Protein AF-A0A0P9F112-F1 (afdb_monomer_lite)

Sequence (199 aa):
MATHAQPLPLARPLWQRLAPALAVLGLLRLAGLAGQLLPLFSSQFPEQWNLGLRAPIDAFQSWVISNRATHPLFLYFFTPLSATIDFGMRFAEDMLLGAPWVAVVAGFGLLGWLLSGPRLALGCMAALMLMGMFGLWEKSMQTLALMAFSVLCALLIGIPLGIVAARSDRFDRALRPILDAMQTMPAFVYLIPVPLFFG

Structure (mmCIF, N/CA/C/O backbone):
data_AF-A0A0P9F112-F1
#
_entry.id   AF-A0A0P9F112-F1
#
loop_
_atom_site.group_PDB
_atom_site.id
_atom_site.type_symbol
_atom_site.label_atom_id
_atom_site.label_alt_id
_atom_site.label_comp_id
_atom_site.label_asym_id
_atom_site.label_entity_id
_atom_site.label_seq_id
_atom_site.pdbx_PDB_ins_code
_atom_site.Cartn_x
_atom_site.Cartn_y
_atom_site.Cartn_z
_atom_site.occupancy
_atom_site.B_iso_or_equiv
_atom_site.auth_seq_id
_atom_site.auth_comp_id
_atom_site.auth_asym_id
_atom_site.auth_atom_id
_atom_site.pdbx_PDB_model_num
ATOM 1 N N . MET A 1 1 ? 41.664 5.081 50.181 1.00 49.28 1 MET A N 1
ATOM 2 C CA . MET A 1 1 ? 40.706 5.154 49.056 1.00 49.28 1 MET A CA 1
ATOM 3 C C . MET A 1 1 ? 40.807 6.544 48.444 1.00 49.28 1 MET A C 1
ATOM 5 O O . MET A 1 1 ? 40.198 7.463 48.966 1.00 49.28 1 MET A O 1
ATOM 9 N N . ALA A 1 2 ? 41.654 6.725 47.428 1.00 48.97 2 ALA A N 1
ATOM 10 C CA . ALA A 1 2 ? 41.810 8.008 46.742 1.00 48.97 2 ALA A CA 1
ATOM 11 C C . ALA A 1 2 ? 41.007 7.970 45.436 1.00 48.97 2 ALA A C 1
ATOM 13 O O . ALA A 1 2 ? 41.254 7.134 44.569 1.00 48.97 2 ALA A O 1
ATOM 14 N N . THR A 1 3 ? 40.010 8.841 45.335 1.00 61.19 3 THR A N 1
ATOM 15 C CA . THR A 1 3 ? 39.195 9.073 44.145 1.00 61.19 3 THR A CA 1
ATOM 16 C C . THR A 1 3 ? 40.029 9.812 43.098 1.00 61.19 3 THR A C 1
ATOM 18 O O . THR A 1 3 ? 40.299 11.004 43.219 1.00 61.19 3 THR A O 1
ATOM 21 N N . HIS A 1 4 ? 40.459 9.100 42.055 1.00 59.75 4 HIS A N 1
ATOM 22 C CA . HIS A 1 4 ? 41.086 9.714 40.886 1.00 59.75 4 HIS A CA 1
ATOM 23 C C . HIS A 1 4 ? 40.040 10.516 40.099 1.00 59.75 4 HIS A C 1
ATOM 25 O O . HIS A 1 4 ? 39.221 9.949 39.378 1.00 59.75 4 HIS A O 1
ATOM 31 N N . ALA A 1 5 ? 40.070 11.842 40.229 1.00 65.12 5 ALA A N 1
ATOM 32 C CA . ALA A 1 5 ? 39.360 12.744 39.332 1.00 65.12 5 ALA A CA 1
ATOM 33 C C . ALA A 1 5 ? 40.058 12.734 37.960 1.00 65.12 5 ALA A C 1
ATOM 35 O O . ALA A 1 5 ? 41.212 13.149 37.841 1.00 65.12 5 ALA A O 1
ATOM 36 N N . GLN A 1 6 ? 39.380 12.227 36.926 1.00 69.56 6 GLN A N 1
ATOM 37 C CA . GLN A 1 6 ? 39.861 12.329 35.547 1.00 69.56 6 GLN A CA 1
ATOM 38 C C . GLN A 1 6 ? 39.808 13.796 35.081 1.00 69.56 6 GLN A C 1
ATOM 40 O O . GLN A 1 6 ? 38.777 14.448 35.269 1.00 69.56 6 GLN A O 1
ATOM 45 N N . PRO A 1 7 ? 40.878 14.336 34.469 1.00 62.44 7 PRO A N 1
ATOM 46 C CA . PRO A 1 7 ? 40.863 15.697 33.947 1.00 62.44 7 PRO A CA 1
ATOM 47 C C . PRO A 1 7 ? 39.908 15.804 32.748 1.00 62.44 7 PRO A C 1
ATOM 49 O O . PRO A 1 7 ? 39.898 14.943 31.867 1.00 62.44 7 PRO A O 1
ATOM 52 N N . LEU A 1 8 ? 39.108 16.875 32.715 1.00 67.00 8 LEU A N 1
ATOM 53 C CA . LEU A 1 8 ? 38.186 17.176 31.616 1.00 67.00 8 LEU A CA 1
ATOM 54 C C . LEU A 1 8 ? 38.953 17.275 30.281 1.00 67.00 8 LEU A C 1
ATOM 56 O O . LEU A 1 8 ? 40.001 17.925 30.233 1.00 67.00 8 LEU A O 1
ATOM 60 N N . PRO A 1 9 ? 38.453 16.668 29.187 1.00 66.50 9 PRO A N 1
ATOM 61 C CA . PRO A 1 9 ? 39.147 16.674 27.906 1.00 66.50 9 PRO A CA 1
ATOM 62 C C . PRO A 1 9 ? 39.288 18.108 27.383 1.00 66.50 9 PRO A C 1
ATOM 64 O O . PRO A 1 9 ? 38.298 18.805 27.156 1.00 66.50 9 PRO A O 1
ATOM 67 N N . LEU A 1 10 ? 40.535 18.539 27.177 1.00 69.12 10 LEU A N 1
ATOM 68 C CA . LEU A 1 10 ? 40.866 19.832 26.582 1.00 69.12 10 LEU A CA 1
ATOM 69 C C . LEU A 1 10 ? 40.166 19.957 25.220 1.00 69.12 10 LEU A C 1
ATOM 71 O O . LEU A 1 10 ? 40.345 19.121 24.329 1.00 69.12 10 LEU A O 1
ATOM 75 N N . ALA A 1 11 ? 39.340 20.993 25.061 1.00 69.38 11 ALA A N 1
ATOM 76 C CA . ALA A 1 11 ? 38.606 21.234 23.828 1.00 69.38 11 ALA A CA 1
ATOM 77 C C . ALA A 1 11 ? 39.595 21.397 22.663 1.00 69.38 11 ALA A C 1
ATOM 79 O O . ALA A 1 11 ? 40.391 22.333 22.643 1.00 69.38 11 ALA A O 1
ATOM 80 N N . ARG A 1 12 ? 39.544 20.478 21.684 1.00 73.56 12 ARG A N 1
ATOM 81 C CA . ARG A 1 12 ? 40.418 20.534 20.500 1.00 73.56 12 ARG A CA 1
ATOM 82 C C . ARG A 1 12 ? 40.333 21.917 19.840 1.00 73.56 12 ARG A C 1
ATOM 84 O O . ARG A 1 12 ? 39.204 22.382 19.627 1.00 73.56 12 ARG A O 1
ATOM 91 N N . PRO A 1 13 ? 41.474 22.544 19.498 1.00 77.56 13 PRO A N 1
ATOM 92 C CA . PRO A 1 13 ? 41.507 23.889 18.941 1.00 77.56 13 PRO A CA 1
ATOM 93 C C . PRO A 1 13 ? 40.730 23.958 17.619 1.00 77.56 13 PRO A C 1
ATOM 95 O O . PRO A 1 13 ? 40.712 23.004 16.841 1.00 77.56 13 PRO A O 1
ATOM 98 N N . LEU A 1 14 ? 40.076 25.097 17.368 1.00 70.81 14 LEU A N 1
ATOM 99 C CA . LEU A 1 14 ? 39.159 25.320 16.238 1.00 70.81 14 LEU A CA 1
ATOM 100 C C . LEU A 1 14 ? 39.743 24.913 14.874 1.00 70.81 14 LEU A C 1
ATOM 102 O O . LEU A 1 14 ? 39.035 24.334 14.056 1.00 70.81 14 LEU A O 1
ATOM 106 N N . TRP A 1 15 ? 41.041 25.122 14.644 1.00 69.44 15 TRP A N 1
ATOM 107 C CA . TRP A 1 15 ? 41.696 24.741 13.390 1.00 69.44 15 TRP A CA 1
ATOM 108 C C . TRP A 1 15 ? 41.768 23.221 13.177 1.00 69.44 15 TRP A C 1
ATOM 110 O O . TRP A 1 15 ? 41.652 22.783 12.042 1.00 69.44 15 TRP A O 1
ATOM 120 N N . GLN A 1 16 ? 41.851 22.395 14.229 1.00 75.44 16 GLN A N 1
ATOM 121 C CA . GLN A 1 16 ? 41.772 20.927 14.103 1.00 75.44 16 GLN A CA 1
ATOM 122 C C . GLN A 1 16 ?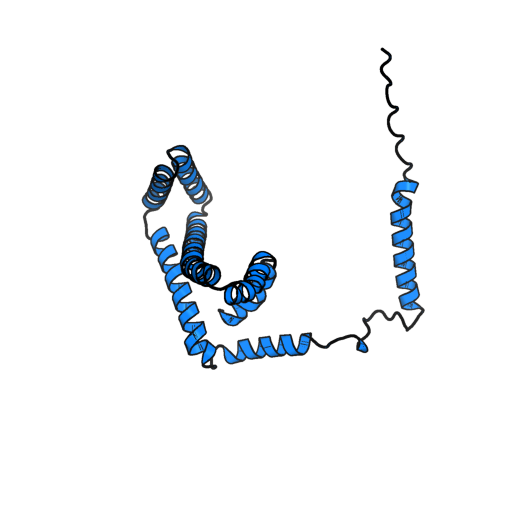 40.353 20.447 13.780 1.00 75.44 16 GLN A C 1
ATOM 124 O O . GLN A 1 16 ? 40.173 19.364 13.230 1.00 75.44 16 GLN A O 1
ATOM 129 N N . ARG A 1 17 ? 39.339 21.256 14.110 1.00 73.44 17 ARG A N 1
ATOM 130 C CA . ARG A 1 17 ? 37.941 20.995 13.745 1.00 73.44 17 ARG A CA 1
ATOM 131 C C . ARG A 1 17 ? 37.653 21.412 12.300 1.00 73.44 17 ARG A C 1
ATOM 133 O O . ARG A 1 17 ? 36.882 20.744 11.623 1.00 73.44 17 ARG A O 1
ATOM 140 N N . LEU A 1 18 ? 38.289 22.486 11.828 1.00 78.25 18 LEU A N 1
ATOM 141 C CA . LEU A 1 18 ? 38.090 23.039 10.483 1.00 78.25 18 LEU A CA 1
ATOM 142 C C . LEU A 1 18 ? 39.054 22.467 9.429 1.00 78.25 18 LEU A C 1
ATOM 144 O O . LEU A 1 18 ? 38.730 22.494 8.246 1.00 78.25 18 LEU A O 1
ATOM 148 N N . ALA A 1 19 ? 40.194 21.901 9.831 1.00 82.06 19 ALA A N 1
ATOM 149 C CA . ALA A 1 19 ? 41.187 21.292 8.943 1.00 82.06 19 ALA A CA 1
ATOM 150 C C . ALA A 1 19 ? 40.613 20.256 7.955 1.00 82.06 19 ALA A C 1
ATOM 152 O O . ALA A 1 19 ? 40.901 20.388 6.766 1.00 82.06 19 ALA A O 1
ATOM 153 N N . PRO A 1 20 ? 39.785 19.268 8.361 1.00 83.19 20 PRO A N 1
ATOM 154 C CA . PRO A 1 20 ? 39.218 18.321 7.401 1.00 83.19 20 PRO A CA 1
ATOM 155 C C . PRO A 1 20 ? 38.243 18.999 6.430 1.00 83.19 20 PRO A C 1
ATOM 157 O O . PRO A 1 20 ? 38.258 18.691 5.244 1.00 83.19 20 PRO A O 1
ATOM 160 N N . ALA A 1 21 ? 37.447 19.968 6.894 1.00 84.12 21 ALA A N 1
ATOM 161 C CA . ALA A 1 21 ? 36.528 20.712 6.033 1.00 84.12 21 ALA A CA 1
ATOM 162 C C . ALA A 1 21 ? 37.284 21.556 4.992 1.00 84.12 21 ALA A C 1
ATOM 164 O O . ALA A 1 21 ? 36.932 21.548 3.816 1.00 84.12 21 ALA A O 1
ATOM 165 N N . LEU A 1 22 ? 38.364 22.229 5.398 1.00 85.94 22 LEU A N 1
ATOM 166 C CA . LEU A 1 22 ? 39.223 23.005 4.501 1.00 85.94 22 LEU A CA 1
ATOM 167 C C . LEU A 1 22 ? 39.992 22.111 3.520 1.00 85.94 22 LEU A C 1
ATOM 169 O O . LEU A 1 22 ? 40.121 22.472 2.353 1.00 85.94 22 LEU A O 1
ATOM 173 N N . ALA A 1 23 ? 40.444 20.932 3.955 1.00 87.12 23 ALA A N 1
ATOM 174 C CA . ALA A 1 23 ? 41.078 19.949 3.081 1.00 87.12 23 ALA A CA 1
ATOM 175 C C . ALA A 1 23 ? 40.102 19.420 2.019 1.00 87.12 23 ALA A C 1
ATOM 177 O O . ALA A 1 23 ? 40.455 19.363 0.844 1.00 87.12 23 ALA A O 1
ATOM 178 N N . VAL A 1 24 ? 38.861 19.103 2.406 1.00 86.75 24 VAL A N 1
ATOM 179 C CA . VAL A 1 24 ? 37.803 18.672 1.477 1.00 86.75 24 VAL A CA 1
ATOM 180 C C . VAL A 1 24 ? 37.445 19.789 0.497 1.00 86.75 24 VAL A C 1
ATOM 182 O O . VAL A 1 24 ? 37.377 19.544 -0.703 1.00 86.75 24 VAL A O 1
ATOM 185 N N . LEU A 1 25 ? 37.277 21.028 0.967 1.00 87.38 25 LEU A N 1
ATOM 186 C CA . LEU A 1 25 ? 36.996 22.177 0.099 1.00 87.38 25 LEU A CA 1
ATOM 187 C C . LEU A 1 25 ? 38.148 22.462 -0.873 1.00 87.38 25 LEU A C 1
ATOM 189 O O . LEU A 1 25 ? 37.899 22.757 -2.042 1.00 87.38 25 LEU A O 1
ATOM 193 N N . GLY A 1 26 ? 39.396 22.336 -0.415 1.00 87.56 26 GLY A N 1
ATOM 194 C CA . GLY A 1 26 ? 40.587 22.442 -1.255 1.00 87.56 26 GLY A CA 1
ATOM 195 C C . GLY A 1 26 ? 40.638 21.353 -2.327 1.00 87.56 26 GLY A C 1
ATOM 196 O O . GLY A 1 26 ? 40.864 21.659 -3.494 1.00 87.56 26 GLY A O 1
ATOM 197 N N . LEU A 1 27 ? 40.341 20.102 -1.960 1.00 86.81 27 LEU A N 1
ATOM 198 C CA . LEU A 1 27 ? 40.250 18.966 -2.883 1.00 86.81 27 LEU A CA 1
ATOM 199 C C . LEU A 1 27 ? 39.140 19.142 -3.923 1.00 86.81 27 LEU A C 1
ATOM 201 O O . LEU A 1 27 ? 39.384 18.936 -5.106 1.00 86.81 27 LEU A O 1
ATOM 205 N N . LEU A 1 28 ? 37.944 19.573 -3.512 1.00 83.25 28 LEU A N 1
ATOM 206 C CA . LEU A 1 28 ? 36.827 19.844 -4.424 1.00 83.25 28 LEU A CA 1
ATOM 207 C C . LEU A 1 28 ? 37.152 20.990 -5.391 1.00 83.25 28 LEU A C 1
ATOM 209 O O . LEU A 1 28 ? 36.821 20.918 -6.574 1.00 83.25 28 LEU A O 1
ATOM 213 N N . ARG A 1 29 ? 37.836 22.036 -4.911 1.00 83.44 29 ARG A N 1
ATOM 214 C CA . ARG A 1 29 ? 38.302 23.148 -5.750 1.00 83.44 29 ARG A CA 1
ATOM 215 C C . ARG A 1 29 ? 39.385 22.713 -6.731 1.00 83.44 29 ARG A C 1
ATOM 217 O O . ARG A 1 29 ? 39.307 23.100 -7.892 1.00 83.44 29 ARG A O 1
ATOM 224 N N . LEU A 1 30 ? 40.342 21.895 -6.295 1.00 83.06 30 LEU A N 1
ATOM 225 C CA . LEU A 1 30 ? 41.368 21.316 -7.163 1.00 83.06 30 LEU A CA 1
ATOM 226 C C . LEU A 1 30 ? 40.763 20.375 -8.209 1.00 83.06 30 LEU A C 1
ATOM 228 O O . LEU A 1 30 ? 41.144 20.463 -9.369 1.00 83.06 30 LEU A O 1
ATOM 232 N N . ALA A 1 31 ? 39.786 19.541 -7.841 1.00 80.50 31 ALA A N 1
ATOM 233 C CA . ALA A 1 31 ? 39.068 18.675 -8.776 1.00 80.50 31 ALA A CA 1
ATOM 234 C C . ALA A 1 31 ? 38.275 19.487 -9.816 1.00 80.50 31 ALA A C 1
ATOM 236 O O . ALA A 1 31 ? 38.315 19.174 -11.002 1.00 80.50 31 ALA A O 1
ATOM 237 N N . GLY A 1 32 ? 37.618 20.575 -9.397 1.00 79.00 32 GLY A N 1
ATOM 238 C CA . GLY A 1 32 ? 36.933 21.494 -10.310 1.00 79.00 32 GLY A CA 1
ATOM 239 C C . GLY A 1 32 ? 37.883 22.237 -11.258 1.00 79.00 32 GLY A C 1
ATOM 240 O O . GLY A 1 32 ? 37.582 22.365 -12.441 1.00 79.00 32 GLY A O 1
ATOM 241 N N . LEU A 1 33 ? 39.045 22.688 -10.767 1.00 79.62 33 LEU A N 1
ATOM 242 C CA . LEU A 1 33 ? 40.099 23.318 -11.580 1.00 79.62 33 LEU A CA 1
ATOM 243 C C . LEU A 1 33 ? 40.744 22.327 -12.555 1.00 79.62 33 LEU A C 1
ATOM 245 O O . LEU A 1 33 ? 40.950 22.659 -13.719 1.00 79.62 33 LEU A O 1
ATOM 249 N N . ALA A 1 34 ? 41.007 21.097 -12.110 1.00 76.19 34 ALA A N 1
ATOM 250 C CA . ALA A 1 34 ? 41.460 20.013 -12.975 1.00 76.19 34 ALA A CA 1
ATOM 251 C C . ALA A 1 34 ? 40.425 19.713 -14.071 1.00 76.19 34 ALA A C 1
ATOM 253 O O . ALA A 1 34 ? 40.811 19.531 -15.221 1.00 76.19 34 ALA A O 1
ATOM 254 N N . GLY A 1 35 ? 39.129 19.781 -13.746 1.00 73.62 35 GLY A N 1
ATOM 255 C CA . GLY A 1 35 ? 38.025 19.693 -14.706 1.00 73.62 35 GLY A CA 1
ATOM 256 C C . GLY A 1 35 ? 38.006 20.774 -15.786 1.00 73.62 35 GLY A C 1
ATOM 257 O O . GLY A 1 35 ? 37.543 20.541 -16.898 1.00 73.62 35 GLY A O 1
ATOM 258 N N . GLN A 1 36 ? 38.542 21.959 -15.487 1.00 73.00 36 GLN A N 1
ATOM 259 C CA . GLN A 1 36 ? 38.632 23.065 -16.445 1.00 73.00 36 GLN A CA 1
ATOM 260 C C . GLN A 1 36 ? 39.908 23.015 -17.298 1.00 73.00 36 GLN A C 1
ATOM 262 O O . GLN A 1 36 ? 39.902 23.508 -18.423 1.00 73.00 36 GLN A O 1
ATOM 267 N N . LEU A 1 37 ? 40.999 22.446 -16.770 1.00 71.88 37 LEU A N 1
ATOM 268 C CA . LEU A 1 37 ? 42.323 22.453 -17.406 1.00 71.88 37 LEU A CA 1
ATOM 269 C C . LEU A 1 37 ? 42.640 21.173 -18.190 1.00 71.88 37 LEU A C 1
ATOM 271 O O . LEU A 1 37 ? 43.417 21.215 -19.142 1.00 71.88 37 LEU A O 1
ATOM 275 N N . LEU A 1 38 ? 42.063 20.036 -17.799 1.00 72.50 38 LEU A N 1
ATOM 276 C CA . LEU A 1 38 ? 42.284 18.747 -18.444 1.00 72.50 38 LEU A CA 1
ATOM 277 C C . LEU A 1 38 ? 41.016 18.339 -19.212 1.00 72.50 38 LEU A C 1
ATOM 279 O O . LEU A 1 38 ? 40.001 18.052 -18.579 1.00 72.50 38 LEU A O 1
ATOM 283 N N . PRO A 1 39 ? 41.058 18.222 -20.554 1.00 67.00 39 PRO A N 1
ATOM 284 C CA . PRO A 1 39 ? 39.889 17.839 -21.355 1.00 67.00 39 PRO A CA 1
ATOM 285 C C . PRO A 1 39 ? 39.360 16.425 -21.051 1.00 67.00 39 PRO A C 1
ATOM 287 O O . PRO A 1 39 ? 38.228 16.111 -21.400 1.00 67.00 39 PRO A O 1
ATOM 290 N N . LEU A 1 40 ? 40.146 15.589 -20.356 1.00 64.94 40 LEU A N 1
ATOM 291 C CA . LEU A 1 40 ? 39.719 14.294 -19.805 1.00 64.94 40 LEU A CA 1
ATOM 292 C C . LEU A 1 40 ? 38.709 14.421 -18.649 1.00 64.94 40 LEU A C 1
ATOM 294 O O . LEU A 1 40 ? 38.010 13.458 -18.349 1.00 64.94 40 LEU A O 1
ATOM 298 N N . PHE A 1 41 ? 38.628 15.586 -18.004 1.00 64.06 41 PHE A N 1
ATOM 299 C CA . PHE A 1 41 ? 37.712 15.884 -16.902 1.00 64.06 41 PHE A CA 1
ATOM 300 C C . PHE A 1 41 ? 36.655 16.918 -17.323 1.00 64.06 41 PHE A C 1
ATOM 302 O O . PHE A 1 41 ? 36.286 17.796 -16.543 1.00 64.06 41 PHE A O 1
ATOM 309 N N . SER A 1 42 ? 36.168 16.824 -18.567 1.00 62.97 42 SER A N 1
ATOM 310 C CA . SER A 1 42 ? 35.059 17.644 -19.061 1.00 62.97 42 SER A CA 1
ATOM 311 C C . SER A 1 42 ? 33.880 17.653 -18.082 1.00 62.97 42 SER A C 1
ATOM 313 O O . SER A 1 42 ? 33.594 16.654 -17.427 1.00 62.97 42 SER A O 1
ATOM 315 N N . SER A 1 43 ? 33.142 18.764 -18.021 1.00 66.94 43 SER A N 1
ATOM 316 C CA . SER A 1 43 ? 31.988 18.934 -17.120 1.00 66.94 43 SER A CA 1
ATOM 317 C C . SER A 1 43 ? 30.828 17.962 -17.371 1.00 66.94 43 SER A C 1
ATOM 319 O O . SER A 1 43 ? 29.906 17.889 -16.559 1.00 66.94 43 SER A O 1
ATOM 321 N N . GLN A 1 44 ? 30.856 17.232 -18.485 1.00 74.00 44 GLN A N 1
ATOM 322 C CA . GLN A 1 44 ? 29.854 16.244 -18.854 1.00 74.00 44 GLN A CA 1
ATOM 323 C C . GLN A 1 44 ? 30.377 14.835 -18.587 1.00 74.00 44 GLN A C 1
ATOM 325 O O . GLN A 1 44 ? 31.539 14.524 -18.853 1.00 74.00 44 GLN A O 1
ATOM 330 N N . PHE A 1 45 ? 29.496 13.987 -18.059 1.00 80.25 45 PHE A N 1
ATOM 331 C CA . PHE A 1 45 ? 29.789 12.573 -17.872 1.00 80.25 45 PHE A CA 1
ATOM 332 C C . PHE A 1 45 ? 30.081 11.921 -19.237 1.00 80.25 45 PHE A C 1
ATOM 334 O O . PHE A 1 45 ? 29.332 12.184 -20.181 1.00 80.25 45 PHE A O 1
ATOM 341 N N . PRO A 1 46 ? 31.125 11.080 -19.365 1.00 81.69 46 PRO A N 1
ATOM 342 C CA . PRO A 1 46 ? 31.491 10.479 -20.643 1.00 81.69 46 PRO A CA 1
ATOM 343 C C . PRO A 1 46 ? 30.327 9.708 -21.275 1.00 81.69 46 PRO A C 1
ATOM 345 O O . PRO A 1 46 ? 29.838 8.726 -20.713 1.00 81.69 46 PRO A O 1
ATOM 348 N N . GLU A 1 47 ? 29.905 10.115 -22.475 1.00 81.12 47 GLU A N 1
ATOM 349 C CA . GLU A 1 47 ? 28.793 9.462 -23.179 1.00 81.12 47 GLU A CA 1
ATOM 350 C C . GLU A 1 47 ? 29.081 7.990 -23.494 1.00 81.12 47 GLU A C 1
ATOM 352 O O . GLU A 1 47 ? 28.158 7.182 -23.509 1.00 81.12 47 GLU A O 1
ATOM 357 N N . GLN A 1 48 ? 30.352 7.603 -23.662 1.00 85.62 48 GLN A N 1
ATOM 358 C CA . GLN A 1 48 ? 30.716 6.205 -23.931 1.00 85.62 48 GLN A CA 1
ATOM 359 C C . GLN A 1 48 ? 30.368 5.261 -22.770 1.00 85.62 48 GLN A C 1
ATOM 361 O O . GLN A 1 48 ? 30.288 4.052 -22.965 1.00 85.62 48 GLN A O 1
ATOM 366 N N . TRP A 1 49 ? 30.194 5.795 -21.556 1.00 86.88 49 TRP A N 1
ATOM 367 C CA . TRP A 1 49 ? 29.805 5.024 -20.372 1.00 86.88 49 TRP A CA 1
ATOM 368 C C . TRP A 1 49 ? 28.293 5.044 -20.137 1.00 86.88 49 TRP A C 1
ATOM 370 O O . TRP A 1 49 ? 27.796 4.386 -19.222 1.00 86.88 49 TRP A O 1
ATOM 380 N N . ASN A 1 50 ? 27.542 5.790 -20.949 1.00 88.81 50 ASN A N 1
ATOM 381 C CA . ASN A 1 50 ? 26.095 5.788 -20.882 1.00 88.81 50 ASN A CA 1
ATOM 382 C C . ASN A 1 50 ? 25.559 4.471 -21.459 1.00 88.81 50 ASN A C 1
ATOM 384 O O . ASN A 1 50 ? 25.558 4.251 -22.666 1.00 88.81 50 ASN A O 1
ATOM 388 N N . LEU A 1 51 ? 25.057 3.607 -20.576 1.00 89.12 51 LEU A N 1
ATOM 389 C CA . LEU A 1 51 ? 24.456 2.320 -20.938 1.00 89.12 51 LEU A CA 1
ATOM 390 C C . LEU A 1 51 ? 23.125 2.456 -21.703 1.00 89.12 51 LEU A C 1
ATOM 392 O O . LEU A 1 51 ? 22.551 1.452 -22.114 1.00 89.12 51 LEU A O 1
ATOM 396 N N . GLY A 1 52 ? 22.586 3.671 -21.852 1.00 90.31 52 GLY A N 1
ATOM 397 C CA . GLY A 1 52 ? 21.387 3.930 -22.648 1.00 90.31 52 GLY A CA 1
ATOM 398 C C . GLY A 1 52 ? 20.087 3.397 -22.042 1.00 90.31 52 GLY A C 1
ATOM 399 O O . GLY A 1 52 ? 19.067 3.411 -22.722 1.00 90.31 52 GLY A O 1
ATOM 400 N N . LEU A 1 53 ? 20.084 2.977 -20.769 1.00 89.94 53 LEU A N 1
ATOM 401 C CA . LEU A 1 53 ? 18.935 2.356 -20.084 1.00 89.94 53 LEU A CA 1
ATOM 402 C C . LEU A 1 53 ? 17.677 3.231 -20.027 1.00 89.94 53 LEU A C 1
ATOM 404 O O . LEU A 1 53 ? 16.576 2.719 -19.857 1.00 89.94 53 LEU A O 1
ATOM 408 N N . ARG A 1 54 ? 17.820 4.543 -20.206 1.00 91.44 54 ARG A N 1
ATOM 409 C CA . ARG A 1 54 ? 16.684 5.461 -20.269 1.00 91.44 54 ARG A CA 1
ATOM 410 C C . ARG A 1 54 ? 15.770 5.174 -21.463 1.00 91.44 54 ARG A C 1
ATOM 412 O O . ARG A 1 54 ? 14.561 5.125 -21.290 1.00 91.44 54 ARG A O 1
ATOM 419 N N . ALA A 1 55 ? 16.334 4.952 -22.649 1.00 92.94 55 ALA A N 1
ATOM 420 C CA . ALA A 1 55 ? 15.552 4.734 -23.864 1.00 92.94 55 ALA A CA 1
ATOM 421 C C . ALA A 1 55 ? 14.589 3.529 -23.772 1.00 92.94 55 ALA A C 1
ATOM 423 O O . ALA A 1 55 ? 13.414 3.708 -24.092 1.00 92.94 55 ALA A O 1
ATOM 424 N N . PRO A 1 56 ? 15.002 2.328 -23.307 1.00 94.25 56 PRO A N 1
ATOM 425 C CA . PRO A 1 56 ? 14.074 1.213 -23.148 1.00 94.25 56 PRO A CA 1
ATOM 426 C C . PRO A 1 56 ? 13.036 1.451 -22.042 1.00 94.25 56 PRO A C 1
ATOM 428 O O . PRO A 1 56 ? 11.903 1.004 -22.194 1.00 94.25 56 PRO A O 1
ATOM 431 N N . ILE A 1 57 ? 13.376 2.173 -20.967 1.00 91.81 57 ILE A N 1
ATOM 432 C CA . ILE A 1 57 ? 12.415 2.524 -19.905 1.00 91.81 57 ILE A CA 1
ATOM 433 C C . ILE A 1 57 ? 11.350 3.487 -20.446 1.00 91.81 57 ILE A C 1
ATOM 435 O O . ILE A 1 57 ? 10.157 3.226 -20.294 1.00 91.81 57 ILE A O 1
ATOM 439 N N . ASP A 1 58 ? 11.769 4.553 -21.131 1.00 92.62 58 ASP A N 1
ATOM 440 C CA . ASP A 1 58 ? 10.873 5.556 -21.717 1.00 92.62 58 ASP A CA 1
ATOM 441 C C . ASP A 1 58 ? 9.992 4.928 -22.817 1.00 92.62 58 ASP A C 1
ATOM 443 O O . ASP A 1 58 ? 8.790 5.204 -22.902 1.00 92.62 58 ASP A O 1
ATOM 447 N N . ALA A 1 59 ? 10.558 4.028 -23.630 1.00 94.88 59 ALA A N 1
ATOM 448 C CA . ALA A 1 59 ? 9.819 3.273 -24.641 1.00 94.88 59 ALA A CA 1
ATOM 449 C C . ALA A 1 59 ? 8.781 2.335 -24.009 1.00 94.88 59 ALA A C 1
ATOM 451 O O . ALA A 1 59 ? 7.639 2.290 -24.466 1.00 94.88 59 ALA A O 1
ATOM 452 N N . PHE A 1 60 ? 9.145 1.627 -22.937 1.00 93.12 60 PHE A N 1
ATOM 453 C CA . PHE A 1 60 ? 8.217 0.777 -22.195 1.00 93.12 60 PHE A CA 1
ATOM 454 C C . PHE A 1 60 ? 7.081 1.590 -21.567 1.00 93.12 60 PHE A C 1
ATOM 456 O O . PHE A 1 60 ? 5.915 1.231 -21.717 1.00 93.12 60 PHE A O 1
ATOM 463 N N . GLN A 1 61 ? 7.395 2.717 -20.923 1.00 92.88 61 GLN A N 1
ATOM 464 C CA . GLN A 1 61 ? 6.388 3.616 -20.360 1.00 92.88 61 GLN A CA 1
ATOM 465 C C . GLN A 1 61 ? 5.418 4.111 -21.441 1.00 92.88 61 GLN A C 1
ATOM 467 O O . GLN A 1 61 ? 4.200 4.062 -21.258 1.00 92.88 61 GLN A O 1
ATOM 472 N N . SER A 1 62 ? 5.954 4.549 -22.580 1.00 93.81 62 SER A N 1
ATOM 473 C CA . SER A 1 62 ? 5.159 5.044 -23.708 1.00 93.81 62 SER A CA 1
ATOM 474 C C . SER A 1 62 ? 4.271 3.952 -24.301 1.00 93.81 62 SER A C 1
ATOM 476 O O . SER A 1 62 ? 3.113 4.216 -24.630 1.00 93.81 62 SER A O 1
ATOM 478 N N . TRP A 1 63 ? 4.782 2.721 -24.389 1.00 94.19 63 TRP A N 1
ATOM 479 C CA . TRP A 1 63 ? 4.008 1.555 -24.802 1.00 94.19 63 TRP A CA 1
ATOM 480 C C . TRP A 1 63 ? 2.840 1.308 -23.845 1.00 94.19 63 TRP A C 1
ATOM 482 O O . TRP A 1 63 ? 1.699 1.253 -24.291 1.00 94.19 63 TRP A O 1
ATOM 492 N N . VAL A 1 64 ? 3.081 1.267 -22.528 1.00 93.50 64 VAL A N 1
ATOM 493 C CA . VAL A 1 64 ? 2.013 1.048 -21.537 1.00 93.50 64 VAL A CA 1
ATOM 494 C C . VAL A 1 64 ? 0.903 2.097 -21.665 1.00 93.50 64 VAL A C 1
ATOM 496 O O . VAL A 1 64 ? -0.271 1.735 -21.724 1.00 93.50 64 VAL A O 1
ATOM 499 N N . ILE A 1 65 ? 1.255 3.383 -21.757 1.00 91.00 65 ILE A N 1
ATOM 500 C CA . ILE A 1 65 ? 0.271 4.472 -21.883 1.00 91.00 65 ILE A CA 1
ATOM 501 C C . ILE A 1 65 ? -0.531 4.330 -23.180 1.00 91.00 65 ILE A C 1
ATOM 503 O O . ILE A 1 65 ? -1.758 4.397 -23.156 1.00 91.00 65 ILE A O 1
ATOM 507 N N . SER A 1 66 ? 0.151 4.094 -24.303 1.00 93.38 66 SER A N 1
ATOM 508 C CA . SER A 1 66 ? -0.480 4.015 -25.628 1.00 93.38 66 SER A CA 1
ATOM 509 C C . SER A 1 66 ? -1.377 2.786 -25.781 1.00 93.38 66 SER A C 1
ATOM 511 O O . SER A 1 66 ? -2.337 2.797 -26.549 1.00 93.38 66 SER A O 1
ATOM 513 N N . ASN A 1 67 ? -1.076 1.716 -25.047 1.00 93.75 67 ASN A N 1
ATOM 514 C CA . ASN A 1 67 ? -1.777 0.446 -25.139 1.00 93.75 67 ASN A CA 1
ATOM 515 C C . ASN A 1 67 ? -2.850 0.254 -24.060 1.00 93.75 67 ASN A C 1
ATOM 517 O O . ASN A 1 67 ? -3.639 -0.683 -24.185 1.00 93.75 67 ASN A O 1
ATOM 521 N N . ARG A 1 68 ? -2.944 1.135 -23.054 1.00 89.50 68 ARG A N 1
ATOM 522 C CA . ARG A 1 68 ? -3.887 0.991 -21.931 1.00 89.50 68 ARG A CA 1
ATOM 523 C C . ARG A 1 68 ? -5.351 0.867 -22.374 1.00 89.50 68 ARG A C 1
ATOM 525 O O . ARG A 1 68 ? -6.095 0.081 -21.803 1.00 89.50 68 ARG A O 1
ATOM 532 N N . ALA A 1 69 ? -5.761 1.607 -23.403 1.00 88.06 69 ALA A N 1
ATOM 533 C CA . ALA A 1 69 ? -7.151 1.626 -23.871 1.00 88.06 69 ALA A CA 1
ATOM 534 C C . ALA A 1 69 ? -7.469 0.588 -24.964 1.00 88.06 69 ALA A C 1
ATOM 536 O O . ALA A 1 69 ? -8.633 0.387 -25.296 1.00 88.06 69 ALA A O 1
ATOM 537 N N . THR A 1 70 ? -6.456 -0.055 -25.546 1.00 92.62 70 THR A N 1
ATOM 538 C CA . THR A 1 70 ? -6.633 -0.839 -26.783 1.00 92.62 70 THR A CA 1
ATOM 539 C C . THR A 1 70 ? -6.135 -2.269 -26.644 1.00 92.62 70 THR A C 1
ATOM 541 O O . THR A 1 70 ? -6.632 -3.175 -27.307 1.00 92.62 70 THR A O 1
ATOM 544 N N . HIS A 1 71 ? -5.126 -2.499 -25.806 1.00 94.00 71 HIS A N 1
ATOM 545 C CA . HIS A 1 71 ? -4.494 -3.802 -25.707 1.00 94.00 71 HIS A CA 1
ATOM 546 C C . HIS A 1 71 ? -5.335 -4.757 -24.841 1.00 94.00 71 HIS A C 1
ATOM 548 O O . HIS A 1 71 ? -5.736 -4.381 -23.735 1.00 94.00 71 HIS A O 1
ATOM 554 N N . PRO A 1 72 ? -5.546 -6.018 -25.275 1.00 93.94 72 PRO A N 1
ATOM 555 C CA . PRO A 1 72 ? -6.396 -6.982 -24.572 1.00 93.94 72 PRO A CA 1
ATOM 556 C C . PRO A 1 72 ? -6.030 -7.193 -23.097 1.00 93.94 72 PRO A C 1
ATOM 558 O O . PRO A 1 72 ? -6.915 -7.308 -22.259 1.00 93.94 72 PRO A O 1
ATOM 561 N N . LEU A 1 73 ? -4.734 -7.194 -22.759 1.00 93.06 73 LEU A N 1
ATOM 562 C CA . LEU A 1 73 ? -4.272 -7.295 -21.366 1.00 93.06 73 LEU A CA 1
ATOM 563 C C . LEU A 1 73 ? -4.871 -6.199 -20.473 1.00 93.06 73 LEU A C 1
ATOM 565 O O . LEU A 1 73 ? -5.257 -6.470 -19.343 1.00 93.06 73 LEU A O 1
ATOM 569 N N . PHE A 1 74 ? -4.957 -4.962 -20.956 1.00 93.31 74 PHE A N 1
ATOM 570 C CA . PHE A 1 74 ? -5.521 -3.894 -20.142 1.00 93.31 74 PHE A CA 1
ATOM 571 C C . PHE A 1 74 ? -7.036 -4.019 -20.069 1.00 93.31 74 PHE A C 1
ATOM 573 O O . PHE A 1 74 ? -7.581 -4.070 -18.974 1.00 93.31 74 PHE A O 1
ATOM 580 N N . LEU A 1 75 ? -7.694 -4.203 -21.211 1.00 92.62 75 LEU A N 1
ATOM 581 C CA . LEU A 1 75 ? -9.153 -4.264 -21.282 1.00 92.62 75 LEU A CA 1
ATOM 582 C C . LEU A 1 75 ? -9.767 -5.449 -20.526 1.00 92.62 75 LEU A C 1
ATOM 584 O O . LEU A 1 75 ? -10.816 -5.294 -19.907 1.00 92.62 75 LEU A O 1
ATOM 588 N N . TYR A 1 76 ? -9.133 -6.622 -20.567 1.00 93.81 76 TYR A N 1
ATOM 589 C CA . TYR A 1 76 ? -9.692 -7.848 -19.988 1.00 93.81 76 TYR A CA 1
ATOM 590 C C . TYR A 1 76 ? -9.091 -8.237 -18.637 1.00 93.81 76 TYR A C 1
ATOM 592 O O . TYR A 1 76 ? -9.706 -9.025 -17.924 1.00 93.81 76 TYR A O 1
ATOM 600 N N . PHE A 1 77 ? -7.921 -7.709 -18.268 1.00 93.81 77 PHE A N 1
ATOM 601 C CA . PHE A 1 77 ? -7.295 -8.014 -16.979 1.00 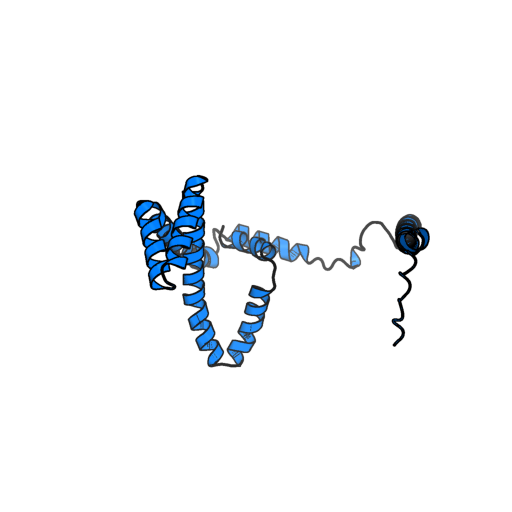93.81 77 PHE A CA 1
ATOM 602 C C . PHE A 1 77 ? -7.183 -6.781 -16.075 1.00 93.81 77 PHE A C 1
ATOM 604 O O . PHE A 1 77 ? -7.800 -6.773 -15.012 1.00 93.81 77 PHE A O 1
ATOM 611 N N . PHE A 1 78 ? -6.466 -5.724 -16.479 1.00 93.69 78 PHE A N 1
ATOM 612 C CA . PHE A 1 78 ? -6.256 -4.563 -15.596 1.00 93.69 78 PHE A CA 1
ATOM 613 C C . PHE A 1 78 ? -7.530 -3.753 -15.345 1.00 93.69 78 PHE A C 1
ATOM 615 O O . PHE A 1 78 ? -7.813 -3.436 -14.199 1.00 93.69 78 PHE A O 1
ATOM 622 N N . THR A 1 79 ? -8.327 -3.440 -16.367 1.00 92.88 79 THR A N 1
ATOM 623 C CA . THR A 1 79 ? -9.538 -2.622 -16.214 1.00 92.88 79 THR A CA 1
ATOM 624 C C . THR A 1 79 ? -10.577 -3.285 -15.302 1.00 92.88 79 THR A C 1
ATOM 626 O O . THR A 1 79 ? -11.033 -2.621 -14.369 1.00 92.88 79 THR A O 1
ATOM 629 N N . PRO A 1 80 ? -10.927 -4.579 -15.465 1.00 94.56 80 PRO A N 1
ATOM 630 C CA . PRO A 1 80 ? -11.836 -5.247 -14.536 1.00 94.56 80 PRO A CA 1
ATOM 631 C C . PRO A 1 80 ? -11.255 -5.363 -13.123 1.00 94.56 80 PRO A C 1
ATOM 633 O O . PRO A 1 80 ? -11.989 -5.219 -12.145 1.00 94.56 80 PRO A O 1
ATOM 636 N N . LEU A 1 81 ? -9.939 -5.580 -13.000 1.00 94.62 81 LEU A N 1
ATOM 637 C CA . LEU A 1 81 ? -9.256 -5.605 -11.707 1.00 94.62 81 LEU A CA 1
ATOM 638 C C . LEU A 1 81 ? -9.352 -4.243 -11.002 1.00 94.62 81 LEU A C 1
ATOM 640 O O . LEU A 1 81 ? -9.782 -4.195 -9.852 1.00 94.62 81 LEU A O 1
ATOM 644 N N . SER A 1 82 ? -9.028 -3.146 -11.692 1.00 94.06 82 SER A N 1
ATOM 645 C CA . SER A 1 82 ? -9.165 -1.777 -11.181 1.00 94.06 82 SER A CA 1
ATOM 646 C C . SER A 1 82 ? -10.598 -1.484 -10.755 1.00 94.06 82 SER A C 1
ATOM 648 O O . SER A 1 82 ? -10.812 -0.991 -9.653 1.00 94.06 82 SER A O 1
ATOM 650 N N . ALA A 1 83 ? -11.582 -1.838 -11.587 1.00 94.56 83 ALA A N 1
ATOM 651 C CA . ALA A 1 83 ? -12.994 -1.635 -11.276 1.00 94.56 83 ALA A CA 1
ATOM 652 C C . ALA A 1 83 ? -13.435 -2.430 -10.038 1.00 94.56 83 ALA A C 1
ATOM 654 O O . ALA A 1 83 ? -14.207 -1.931 -9.227 1.00 94.56 83 ALA A O 1
ATOM 655 N N . THR A 1 84 ? -12.917 -3.648 -9.858 1.00 94.62 84 THR A N 1
ATOM 656 C CA . THR A 1 84 ? -13.210 -4.475 -8.677 1.00 94.62 84 THR A CA 1
ATOM 657 C C . THR A 1 84 ? -12.610 -3.869 -7.406 1.00 94.62 84 THR A C 1
ATOM 659 O O . THR A 1 84 ? -13.270 -3.833 -6.367 1.00 94.62 84 THR A O 1
ATOM 662 N N . ILE A 1 85 ? -11.371 -3.375 -7.485 1.00 94.69 85 ILE A N 1
ATOM 663 C CA . ILE A 1 85 ? -10.685 -2.700 -6.375 1.00 94.69 85 ILE A CA 1
ATOM 664 C C . ILE A 1 85 ? -11.415 -1.400 -6.010 1.00 94.69 85 ILE A C 1
ATOM 666 O O . ILE A 1 85 ? -11.704 -1.183 -4.835 1.00 94.69 85 ILE A O 1
ATOM 670 N N . ASP A 1 86 ? -11.750 -0.568 -7.000 1.00 95.19 86 ASP A N 1
ATOM 671 C CA . ASP A 1 86 ? -12.476 0.694 -6.805 1.00 95.19 86 ASP A CA 1
ATOM 672 C C . ASP A 1 86 ? -13.871 0.445 -6.220 1.00 95.19 86 ASP A C 1
ATOM 674 O O . ASP A 1 86 ? -14.247 1.081 -5.241 1.00 95.19 86 ASP A O 1
ATOM 678 N N . PHE A 1 87 ? -14.600 -0.556 -6.723 1.00 95.62 87 PHE A N 1
ATOM 679 C CA . PHE A 1 87 ? -15.888 -0.958 -6.161 1.00 95.62 87 PHE A CA 1
ATOM 680 C C . PHE A 1 87 ? -15.778 -1.354 -4.683 1.00 95.62 87 PHE A C 1
ATOM 682 O O . PHE A 1 87 ? -16.556 -0.875 -3.861 1.00 95.62 87 PHE A O 1
ATOM 689 N N . GLY A 1 88 ? -14.814 -2.207 -4.326 1.00 95.75 88 GLY A N 1
ATOM 690 C CA . GLY A 1 88 ? -14.640 -2.658 -2.944 1.00 95.75 88 GLY A CA 1
ATOM 691 C C . GLY A 1 88 ? -14.223 -1.534 -1.991 1.00 95.75 88 GLY A C 1
ATOM 692 O O . GLY A 1 88 ? -14.726 -1.452 -0.869 1.00 95.75 88 GLY A O 1
ATOM 693 N N . MET A 1 89 ? -13.348 -0.639 -2.451 1.00 96.62 89 MET A N 1
ATOM 694 C CA . MET A 1 89 ? -12.913 0.532 -1.691 1.00 96.62 89 MET A CA 1
ATOM 695 C C . MET A 1 89 ? -14.059 1.531 -1.484 1.00 96.62 89 MET A C 1
ATOM 697 O O . MET A 1 89 ? -14.309 1.927 -0.345 1.00 96.62 89 MET A O 1
ATOM 701 N N . ARG A 1 90 ? -14.811 1.860 -2.543 1.00 96.62 90 ARG A N 1
ATOM 702 C CA . ARG A 1 90 ? -15.994 2.732 -2.463 1.00 96.62 90 ARG A CA 1
ATOM 703 C C . ARG A 1 90 ? -17.086 2.140 -1.597 1.00 96.62 90 ARG A C 1
ATOM 705 O O . ARG A 1 90 ? -17.663 2.851 -0.792 1.00 96.62 90 ARG A O 1
ATOM 712 N N . PHE A 1 91 ? -17.321 0.835 -1.691 1.00 96.94 91 PHE A N 1
ATOM 713 C CA . PHE A 1 91 ? -18.275 0.158 -0.822 1.00 96.94 91 PHE A CA 1
ATOM 714 C C . PHE A 1 91 ? -17.924 0.354 0.661 1.00 96.94 91 PHE A C 1
ATOM 716 O O . PHE A 1 91 ? -18.799 0.670 1.465 1.00 96.94 91 PHE A O 1
ATOM 723 N N . ALA A 1 92 ? -16.645 0.213 1.030 1.00 96.69 92 ALA A N 1
ATOM 724 C CA . ALA A 1 92 ? -16.195 0.457 2.399 1.00 96.69 92 ALA A CA 1
ATOM 725 C C . ALA A 1 92 ? -16.339 1.935 2.811 1.00 96.69 92 ALA A C 1
ATOM 727 O O . ALA A 1 92 ? -16.745 2.219 3.939 1.00 96.69 92 ALA A O 1
ATOM 728 N N . GLU A 1 93 ? -16.031 2.868 1.907 1.00 97.62 93 GLU A N 1
ATOM 729 C CA . GLU A 1 93 ? -16.192 4.310 2.128 1.00 97.62 93 GLU A CA 1
ATOM 730 C C . GLU A 1 93 ? -17.665 4.690 2.335 1.00 97.62 93 GLU A C 1
ATOM 732 O O . GLU A 1 93 ? -18.003 5.319 3.340 1.00 97.62 93 GLU A O 1
ATOM 737 N N . ASP A 1 94 ? -18.550 4.231 1.453 1.00 96.94 94 ASP A N 1
ATOM 738 C CA . ASP A 1 94 ? -19.989 4.485 1.496 1.00 96.94 94 ASP A CA 1
ATOM 739 C C . ASP A 1 94 ? -20.637 3.874 2.745 1.00 96.94 94 ASP A C 1
ATOM 741 O O . ASP A 1 94 ? -21.527 4.480 3.339 1.00 96.94 94 ASP A O 1
ATOM 745 N N . MET A 1 95 ? -20.173 2.706 3.207 1.00 96.25 95 MET A N 1
ATOM 746 C CA . MET A 1 95 ? -20.630 2.119 4.474 1.00 96.25 95 MET A CA 1
ATOM 747 C C . MET A 1 95 ? -20.308 3.019 5.677 1.00 96.25 95 MET A C 1
ATOM 749 O O . MET A 1 95 ? -21.123 3.143 6.592 1.00 96.25 95 MET A O 1
ATOM 753 N N . LEU A 1 96 ? -19.124 3.640 5.692 1.00 96.62 96 LEU A N 1
ATOM 754 C CA . LEU A 1 96 ? -18.673 4.510 6.782 1.00 96.62 96 LEU A CA 1
ATOM 755 C C . LEU A 1 96 ? -19.325 5.895 6.726 1.00 96.62 96 LEU A C 1
ATOM 757 O O . LEU A 1 96 ? -19.740 6.414 7.761 1.00 96.62 96 LEU A O 1
ATOM 761 N N . LEU A 1 97 ? -19.420 6.494 5.538 1.00 96.75 97 LEU A N 1
ATOM 762 C CA . LEU A 1 97 ? -19.983 7.833 5.342 1.00 96.75 97 LEU A CA 1
ATOM 763 C C . LEU A 1 97 ? -21.512 7.845 5.289 1.00 96.75 97 LEU A C 1
ATOM 765 O O . LEU A 1 97 ? -22.127 8.830 5.694 1.00 96.75 97 LEU A O 1
ATOM 769 N N . GLY A 1 98 ? -22.132 6.762 4.821 1.00 96.00 98 GLY A N 1
ATOM 770 C CA . GLY A 1 98 ? -23.585 6.610 4.788 1.00 96.00 98 GLY A CA 1
ATOM 771 C C . GLY A 1 98 ? -24.199 6.364 6.167 1.00 96.00 98 GLY A C 1
ATOM 772 O O . GLY A 1 98 ? -25.389 6.610 6.370 1.00 96.00 98 GLY A O 1
ATOM 773 N N . ALA A 1 99 ? -23.403 5.904 7.136 1.00 95.88 99 ALA A N 1
ATOM 774 C CA . ALA A 1 99 ? -23.843 5.733 8.513 1.00 95.88 99 ALA A CA 1
ATOM 775 C C . ALA A 1 99 ? -23.834 7.071 9.283 1.00 95.88 99 ALA A C 1
ATOM 777 O O . ALA A 1 99 ? -22.917 7.881 9.123 1.00 95.88 99 ALA A O 1
ATOM 778 N N . PRO A 1 100 ? -24.795 7.309 10.199 1.00 97.06 100 PRO A N 1
ATOM 779 C CA . PRO A 1 100 ? -24.724 8.448 11.109 1.00 97.06 100 PRO A CA 1
ATOM 780 C C . PRO A 1 100 ? -23.416 8.426 11.910 1.00 97.06 100 PRO A C 1
ATOM 782 O O . PRO A 1 100 ? -23.047 7.386 12.456 1.00 97.06 100 PRO A O 1
ATOM 785 N N . TRP A 1 101 ? -22.743 9.573 12.053 1.00 96.75 101 TRP A N 1
ATOM 786 C CA . TRP A 1 101 ? -21.427 9.649 12.710 1.00 96.75 101 TRP A CA 1
ATOM 787 C C . TRP A 1 101 ? -21.415 9.020 14.114 1.00 96.75 101 TRP A C 1
ATOM 789 O O . TRP A 1 101 ? -20.456 8.350 14.490 1.00 96.75 101 TRP A O 1
ATOM 799 N N . VAL A 1 102 ? -22.512 9.167 14.867 1.00 97.38 102 VAL A N 1
ATOM 800 C CA . VAL A 1 102 ? -22.674 8.577 16.206 1.00 97.38 102 VAL A CA 1
ATOM 801 C C . VAL A 1 102 ? -22.592 7.053 16.144 1.00 97.38 102 VAL A C 1
ATOM 803 O O . VAL A 1 102 ? -21.959 6.441 17.000 1.00 97.38 102 VAL A O 1
ATOM 806 N N . ALA A 1 103 ? -23.199 6.439 15.124 1.00 97.62 103 ALA A N 1
ATOM 807 C CA . ALA A 1 103 ? -23.172 4.996 14.925 1.00 97.62 103 ALA A CA 1
ATOM 808 C C . ALA A 1 103 ? -21.756 4.507 14.601 1.00 97.62 103 ALA A C 1
ATOM 810 O O . ALA A 1 103 ? -21.340 3.477 15.122 1.00 97.62 103 ALA A O 1
ATOM 811 N N . VAL A 1 104 ? -20.989 5.272 13.819 1.00 97.62 104 VAL A N 1
ATOM 812 C CA . VAL A 1 104 ? -19.583 4.960 13.525 1.00 97.62 104 VAL A CA 1
ATOM 813 C C . VAL A 1 104 ? -18.732 5.038 14.795 1.00 97.62 104 VAL A C 1
ATOM 815 O O . VAL A 1 104 ? -18.034 4.080 15.125 1.00 97.62 104 VAL A O 1
ATOM 818 N N . VAL A 1 105 ? -18.828 6.135 15.559 1.00 98.00 105 VAL A N 1
ATOM 819 C CA . VAL A 1 105 ? -18.090 6.300 16.827 1.00 98.00 105 VAL A CA 1
ATOM 820 C C . VAL A 1 105 ? -18.446 5.192 17.818 1.00 98.00 105 VAL A C 1
ATOM 822 O O . VAL A 1 105 ? -17.553 4.572 18.396 1.00 98.00 105 VAL A O 1
ATOM 825 N N . ALA A 1 106 ? -19.739 4.915 17.999 1.00 97.75 106 ALA A N 1
ATOM 826 C CA . ALA A 1 106 ? -20.208 3.856 18.883 1.00 97.75 106 ALA A CA 1
ATOM 827 C C . ALA A 1 106 ? -19.772 2.468 18.395 1.00 97.75 106 ALA A C 1
ATOM 829 O O . ALA A 1 106 ? -19.360 1.649 19.209 1.00 97.75 106 ALA A O 1
ATOM 830 N N . GLY A 1 107 ? -19.807 2.213 17.086 1.00 97.56 107 GLY A N 1
ATOM 831 C CA . GLY A 1 107 ? -19.386 0.951 16.481 1.00 97.56 107 GLY A CA 1
ATOM 832 C C . GLY A 1 107 ? -17.904 0.666 16.713 1.00 97.56 107 GLY A C 1
ATOM 833 O O . GLY A 1 107 ? -17.556 -0.394 17.229 1.00 97.56 107 GLY A O 1
ATOM 834 N N . PHE A 1 108 ? -17.024 1.628 16.426 1.00 96.94 108 PHE A N 1
ATOM 835 C CA . PHE A 1 108 ? -15.592 1.484 16.713 1.00 96.94 108 PHE A CA 1
ATOM 836 C C . PHE A 1 108 ? -15.291 1.448 18.214 1.00 96.94 108 PHE A C 1
ATOM 838 O O . PHE A 1 108 ? -14.412 0.700 18.638 1.00 96.94 108 PHE A O 1
ATOM 845 N N . GLY A 1 109 ? -16.031 2.202 19.032 1.00 97.94 109 GLY A N 1
ATOM 846 C CA . GLY A 1 109 ? -15.949 2.111 20.489 1.00 97.94 109 GLY A CA 1
ATOM 847 C C . GLY A 1 109 ? -16.306 0.714 21.000 1.00 97.94 109 GLY A C 1
ATOM 848 O O . GLY A 1 109 ? -15.564 0.137 21.792 1.00 97.94 109 GLY A O 1
ATOM 849 N N . LEU A 1 110 ? -17.396 0.134 20.491 1.00 98.12 110 LEU A N 1
ATOM 850 C CA . LEU A 1 110 ? -17.847 -1.216 20.818 1.00 98.12 110 LEU A CA 1
ATOM 851 C C . LEU A 1 110 ? -16.819 -2.263 20.375 1.00 98.12 110 LEU A C 1
ATOM 853 O O . LEU A 1 110 ? -16.436 -3.109 21.177 1.00 98.12 110 LEU A O 1
ATOM 857 N N . LEU A 1 111 ? -16.306 -2.174 19.145 1.00 97.12 111 LEU A N 1
ATOM 858 C CA . LEU A 1 111 ? -15.244 -3.062 18.662 1.00 97.12 111 LEU A CA 1
ATOM 859 C C . LEU A 1 111 ? -13.987 -2.969 19.534 1.00 97.12 111 LEU A C 1
ATOM 861 O O . LEU A 1 111 ? -13.443 -3.993 19.944 1.00 97.12 111 LEU A O 1
ATOM 865 N N . GLY A 1 112 ? -13.555 -1.754 19.881 1.00 97.25 112 GLY A N 1
ATOM 866 C CA . GLY A 1 112 ? -12.433 -1.541 20.793 1.00 97.25 112 GLY A CA 1
ATOM 867 C C . GLY A 1 112 ? -12.679 -2.159 22.172 1.00 97.25 112 GLY A C 1
ATOM 868 O O . GLY A 1 112 ? -11.781 -2.783 22.743 1.00 97.25 112 GLY A O 1
ATOM 869 N N . TRP A 1 113 ? -13.908 -2.049 22.683 1.00 98.06 113 TRP A N 1
ATOM 870 C CA . TRP A 1 113 ? -14.308 -2.663 23.946 1.00 98.06 113 TRP A CA 1
ATOM 871 C C . TRP A 1 113 ? -14.247 -4.192 23.894 1.00 98.06 113 TRP A C 1
ATOM 873 O O . TRP A 1 113 ? -13.671 -4.795 24.798 1.00 98.06 113 TRP A O 1
ATOM 883 N N . LEU A 1 114 ? -14.773 -4.812 22.831 1.00 98.06 114 LEU A N 1
ATOM 884 C CA . LEU A 1 114 ? -14.766 -6.269 22.661 1.00 98.06 114 LEU A CA 1
ATOM 885 C C . LEU A 1 114 ? -13.346 -6.831 22.510 1.00 98.06 114 LEU A C 1
ATOM 887 O O . LEU A 1 114 ? -13.071 -7.920 23.005 1.00 98.06 114 LEU A O 1
ATOM 891 N N . LEU A 1 115 ? -12.450 -6.108 21.834 1.00 97.06 115 LEU A N 1
ATOM 892 C CA . LEU A 1 115 ? -11.100 -6.594 21.537 1.00 97.06 115 LEU A CA 1
ATOM 893 C C . LEU A 1 115 ? -10.112 -6.399 22.693 1.00 97.06 115 LEU A C 1
ATOM 895 O O . LEU A 1 115 ? -9.263 -7.256 22.916 1.00 97.06 115 LEU A O 1
ATOM 899 N N . SER A 1 116 ? -10.181 -5.271 23.410 1.00 96.88 116 SER A N 1
ATOM 900 C CA . SER A 1 116 ? -9.175 -4.929 24.431 1.00 96.88 116 SER A CA 1
ATOM 901 C C . SER A 1 116 ? -9.733 -4.165 25.643 1.00 96.88 116 SER A C 1
ATOM 903 O O . SER A 1 116 ? -8.966 -3.619 26.445 1.00 96.88 116 SER A O 1
ATOM 905 N N . GLY A 1 117 ? -11.055 -4.116 25.814 1.00 96.25 117 GLY A N 1
ATOM 906 C CA . GLY A 1 117 ? -11.707 -3.501 26.967 1.00 96.25 117 GLY A CA 1
ATOM 907 C C . GLY A 1 117 ? -11.865 -1.972 26.888 1.00 96.25 117 GLY A C 1
ATOM 908 O O . GLY A 1 117 ? -11.627 -1.342 25.854 1.00 96.25 117 GLY A O 1
ATOM 909 N N . PRO A 1 118 ? -12.295 -1.330 27.992 1.00 96.69 118 PRO A N 1
ATOM 910 C CA . PRO A 1 118 ? -12.811 0.044 27.977 1.00 96.69 118 PRO A CA 1
ATOM 911 C C . PRO A 1 118 ? -11.760 1.107 27.642 1.00 96.69 118 PRO A C 1
ATOM 913 O O . PRO A 1 118 ? -12.104 2.163 27.120 1.00 96.69 118 PRO A O 1
ATOM 916 N N . ARG A 1 119 ? -10.473 0.838 27.898 1.00 97.50 119 ARG A N 1
ATOM 917 C CA . ARG A 1 119 ? -9.391 1.775 27.552 1.00 97.50 119 ARG A CA 1
ATOM 918 C C . ARG A 1 119 ? -9.262 1.957 26.041 1.00 97.50 119 ARG A C 1
ATOM 920 O O . ARG A 1 119 ? -9.152 3.091 25.585 1.00 97.50 119 ARG A O 1
ATOM 927 N N . LEU A 1 120 ? -9.310 0.862 25.277 1.00 97.50 120 LEU A N 1
ATOM 928 C CA . LEU A 1 120 ? -9.259 0.929 23.816 1.00 97.50 120 LEU A CA 1
ATOM 929 C C . LEU A 1 120 ? -10.537 1.559 23.259 1.00 97.50 120 LEU A C 1
ATOM 931 O O . LEU A 1 120 ? -10.449 2.426 22.400 1.00 97.50 120 LEU A O 1
ATOM 935 N N . ALA A 1 121 ? -11.701 1.191 23.803 1.00 97.94 121 ALA A N 1
ATOM 936 C CA . ALA A 1 121 ? -12.987 1.777 23.425 1.00 97.94 121 ALA A CA 1
ATOM 937 C C . ALA A 1 121 ? -12.978 3.311 23.518 1.00 97.94 121 ALA A C 1
ATOM 939 O O . ALA A 1 121 ? -13.252 4.000 22.536 1.00 97.94 121 ALA A O 1
ATOM 940 N N . LEU A 1 122 ? -12.588 3.843 24.682 1.00 98.06 122 LEU A N 1
ATOM 941 C CA . LEU A 1 122 ? -12.484 5.284 24.906 1.00 98.06 122 LEU A CA 1
ATOM 942 C C . LEU A 1 122 ? -11.423 5.921 24.004 1.00 98.06 122 LEU A C 1
ATOM 944 O O . LEU A 1 122 ? -11.654 7.009 23.486 1.00 98.06 122 LEU A O 1
ATOM 948 N N . GLY A 1 123 ? -10.296 5.240 23.773 1.00 98.06 123 GLY A N 1
ATOM 949 C CA . GLY A 1 123 ? -9.257 5.694 22.847 1.00 98.06 123 GLY A CA 1
ATOM 950 C C . GLY A 1 123 ? -9.765 5.840 21.409 1.00 98.06 123 GLY A C 1
ATOM 951 O O . GLY A 1 123 ? -9.573 6.890 20.800 1.00 98.06 123 GLY A O 1
ATOM 952 N N . CYS A 1 124 ? -10.465 4.830 20.885 1.00 97.19 124 CYS A N 1
ATOM 953 C CA . CYS A 1 124 ? -11.065 4.861 19.551 1.00 97.19 124 CYS A CA 1
ATOM 954 C C . CYS A 1 124 ? -12.118 5.967 19.429 1.00 97.19 124 CYS A C 1
ATOM 956 O O . CYS A 1 124 ? -12.085 6.747 18.479 1.00 97.19 124 CYS A O 1
ATOM 958 N N . MET A 1 125 ? -13.024 6.069 20.407 1.00 98.06 125 MET A N 1
ATOM 959 C CA . MET A 1 125 ? -14.065 7.098 20.404 1.00 98.06 125 MET A CA 1
ATOM 960 C C . MET A 1 125 ? -13.465 8.504 20.468 1.00 98.06 125 MET A C 1
ATOM 962 O O . MET A 1 125 ? -13.862 9.370 19.693 1.00 98.06 125 MET A O 1
ATOM 966 N N . ALA A 1 126 ? -12.479 8.729 21.341 1.00 98.12 126 ALA A N 1
ATOM 967 C CA . ALA A 1 126 ? -11.799 10.014 21.459 1.00 98.12 126 ALA A CA 1
ATOM 968 C C . ALA A 1 126 ? -11.055 10.386 20.170 1.00 98.12 126 ALA A C 1
ATOM 970 O O . ALA A 1 126 ? -11.178 11.517 19.710 1.00 98.12 126 ALA A O 1
ATOM 971 N N . ALA A 1 127 ? -10.337 9.442 19.555 1.00 97.31 127 ALA A N 1
ATOM 972 C CA . ALA A 1 127 ? -9.636 9.678 18.295 1.00 97.31 127 ALA A CA 1
ATOM 973 C C . ALA A 1 127 ? -10.605 10.075 17.170 1.00 97.31 127 ALA A C 1
ATOM 975 O O . ALA A 1 127 ? -10.386 11.080 16.498 1.00 97.31 127 ALA A O 1
ATOM 976 N N . LEU A 1 128 ? -11.707 9.338 17.001 1.00 97.62 128 LEU A N 1
ATOM 977 C CA . LEU A 1 128 ? -12.715 9.645 15.983 1.00 97.62 128 LEU A CA 1
ATOM 978 C C . LEU A 1 128 ? -13.395 10.996 16.229 1.00 97.62 128 LEU A C 1
ATOM 980 O O . LEU A 1 128 ? -13.566 11.778 15.294 1.00 97.62 128 LEU A O 1
ATOM 984 N N . MET A 1 129 ? -13.729 11.299 17.485 1.00 98.00 129 MET A N 1
ATOM 985 C CA . MET A 1 129 ? -14.286 12.599 17.860 1.00 98.00 129 MET A CA 1
ATOM 986 C C . MET A 1 129 ? -13.314 13.739 17.550 1.00 98.00 129 MET A C 1
ATOM 988 O O . MET A 1 129 ? -13.730 14.740 16.976 1.00 98.00 129 MET A O 1
ATOM 992 N N . LEU A 1 130 ? -12.022 13.580 17.856 1.00 98.06 130 LEU A N 1
ATOM 993 C CA . LEU A 1 130 ? -10.994 14.574 17.536 1.00 98.06 130 LEU A CA 1
ATOM 994 C C . LEU A 1 130 ? -10.891 14.831 16.028 1.00 98.06 130 LEU A C 1
ATOM 996 O O . LEU A 1 130 ? -10.838 15.988 15.614 1.00 98.06 130 LEU A O 1
ATOM 1000 N N . MET A 1 131 ? -10.927 13.784 15.197 1.00 97.50 131 MET A N 1
ATOM 1001 C CA . MET A 1 131 ? -10.931 13.956 13.738 1.00 97.50 131 MET A CA 1
ATOM 1002 C C . MET A 1 131 ? -12.162 14.735 13.258 1.00 97.50 131 MET A C 1
ATOM 1004 O O . MET A 1 131 ? -12.044 15.617 12.405 1.00 97.50 131 MET A O 1
ATOM 1008 N N . GLY A 1 132 ? -13.335 14.449 13.833 1.00 96.94 132 GLY A N 1
ATOM 1009 C CA . GLY A 1 132 ? -14.558 15.207 13.573 1.00 96.94 132 GLY A CA 1
ATOM 1010 C C . GLY A 1 132 ? -14.445 16.673 13.996 1.00 96.94 132 GLY A C 1
ATOM 1011 O O . GLY A 1 132 ? -14.797 17.562 13.224 1.00 96.94 132 GLY A O 1
ATOM 1012 N N . MET A 1 133 ? -13.884 16.940 15.178 1.00 97.88 133 MET A N 1
ATOM 1013 C CA . MET A 1 133 ? -13.676 18.296 15.701 1.00 97.88 133 MET A CA 1
ATOM 1014 C C . MET A 1 133 ? -12.722 19.130 14.839 1.00 97.88 133 MET A C 1
ATOM 1016 O O . MET A 1 133 ? -12.910 20.338 14.725 1.00 97.88 133 MET A O 1
ATOM 1020 N N . PHE A 1 134 ? -11.733 18.504 14.197 1.00 97.88 134 PHE A N 1
ATOM 1021 C CA . PHE A 1 134 ? -10.851 19.175 13.237 1.00 97.88 134 PHE A CA 1
ATOM 1022 C C . PHE A 1 134 ? -11.462 19.348 11.839 1.00 97.88 134 PHE A C 1
ATOM 1024 O O . PHE A 1 134 ? -10.791 19.852 10.942 1.00 97.88 134 PHE A O 1
ATOM 1031 N N . GLY A 1 135 ? -12.716 18.938 11.625 1.00 97.38 135 GLY A N 1
ATOM 1032 C CA . GLY A 1 135 ? -13.359 18.998 10.311 1.00 97.38 135 GLY A CA 1
ATOM 1033 C C . GLY A 1 135 ? -12.795 17.983 9.311 1.00 97.38 135 GLY A C 1
ATOM 1034 O O . GLY A 1 135 ? -13.010 18.113 8.111 1.00 97.38 135 GLY A O 1
ATOM 1035 N N . LEU A 1 136 ? -12.081 16.960 9.792 1.00 97.62 136 LEU A N 1
ATOM 1036 C CA . LEU A 1 136 ? -11.438 15.930 8.972 1.00 97.62 136 LEU A CA 1
ATOM 1037 C C . LEU A 1 136 ? -12.247 14.630 8.927 1.00 97.62 136 LEU A C 1
ATOM 1039 O O . LEU A 1 136 ? -11.693 13.588 8.582 1.00 97.62 136 LEU A O 1
ATOM 1043 N N . TRP A 1 137 ? -13.537 14.662 9.276 1.00 97.19 137 TRP A N 1
ATOM 1044 C CA . TRP A 1 137 ? -14.379 13.464 9.357 1.00 97.19 137 TRP A CA 1
ATOM 1045 C C . TRP A 1 137 ? -14.360 12.659 8.053 1.00 97.19 137 TRP A C 1
ATOM 1047 O O . TRP A 1 137 ? -13.971 11.495 8.058 1.00 97.19 137 TRP A O 1
ATOM 1057 N N . GLU A 1 138 ? -14.686 13.302 6.928 1.00 97.00 138 GLU A N 1
ATOM 1058 C CA . GLU A 1 138 ? -14.758 12.633 5.625 1.00 97.00 138 GLU A CA 1
ATOM 1059 C C . GLU A 1 138 ? -13.406 12.047 5.206 1.00 97.00 138 GLU A C 1
ATOM 1061 O O . GLU A 1 138 ? -13.305 10.868 4.872 1.00 97.00 138 GLU A O 1
ATOM 1066 N N . LYS A 1 139 ? -12.334 12.839 5.332 1.00 97.31 139 LYS A N 1
ATOM 1067 C CA . LYS A 1 139 ? -10.968 12.386 5.037 1.00 97.31 139 LYS A CA 1
ATOM 1068 C C . LYS A 1 139 ? -10.534 11.226 5.928 1.00 97.31 139 LYS A C 1
ATOM 1070 O O . LYS A 1 139 ? -9.837 10.334 5.460 1.00 97.31 139 LYS A O 1
ATOM 1075 N N . SER A 1 140 ? -10.971 11.203 7.182 1.00 97.06 140 SER A N 1
ATOM 1076 C CA . SER A 1 140 ? -10.668 10.113 8.115 1.00 97.06 140 SER A CA 1
ATOM 1077 C C . SER A 1 140 ? -11.437 8.839 7.788 1.00 97.06 140 SER A C 1
ATOM 1079 O O . SER A 1 140 ? -10.894 7.748 7.919 1.00 97.06 140 SER A O 1
ATOM 1081 N N . MET A 1 141 ? -12.691 8.949 7.343 1.00 97.75 141 MET A N 1
ATOM 1082 C CA . MET A 1 141 ? -13.451 7.782 6.890 1.00 97.75 141 MET A CA 1
ATOM 1083 C C . MET A 1 141 ? -12.862 7.214 5.596 1.00 97.75 141 MET A C 1
ATOM 1085 O O . MET A 1 141 ? -12.717 6.001 5.493 1.00 97.75 141 MET A O 1
ATOM 1089 N N . GLN A 1 142 ? -12.423 8.074 4.668 1.00 97.38 142 GLN A N 1
ATOM 1090 C CA . GLN A 1 142 ? -11.695 7.674 3.456 1.00 97.38 142 GLN A CA 1
ATOM 1091 C C . GLN A 1 142 ? -10.413 6.897 3.784 1.00 97.38 142 GLN A C 1
ATOM 1093 O O . GLN A 1 142 ? -10.167 5.834 3.212 1.00 97.38 142 GLN A O 1
ATOM 1098 N N . THR A 1 143 ? -9.599 7.378 4.731 1.00 96.94 143 THR A N 1
ATOM 1099 C CA . THR A 1 143 ? -8.381 6.656 5.127 1.00 96.94 143 THR A CA 1
ATOM 1100 C C . THR A 1 143 ? -8.692 5.344 5.842 1.00 96.94 143 THR A C 1
ATOM 1102 O O . THR A 1 143 ? -8.045 4.339 5.551 1.00 96.94 143 THR A O 1
ATOM 1105 N N . LEU A 1 144 ? -9.696 5.309 6.724 1.00 96.62 144 LEU A N 1
ATOM 1106 C CA . LEU A 1 144 ? -10.125 4.078 7.394 1.00 96.62 144 LEU A CA 1
ATOM 1107 C C . LEU A 1 144 ? -10.664 3.039 6.406 1.00 96.62 144 LEU A C 1
ATOM 1109 O O . LEU A 1 144 ? -10.282 1.873 6.499 1.00 96.62 144 LEU A O 1
ATOM 1113 N N . ALA A 1 145 ? -11.496 3.455 5.450 1.00 97.38 145 ALA A N 1
ATOM 1114 C CA . ALA A 1 145 ? -12.022 2.599 4.392 1.00 97.38 145 ALA A CA 1
ATOM 1115 C C . ALA A 1 145 ? -10.888 1.995 3.559 1.00 97.38 145 ALA A C 1
ATOM 1117 O O . ALA A 1 145 ? -10.808 0.774 3.404 1.00 97.38 145 ALA A O 1
ATOM 1118 N N . LEU A 1 146 ? -9.959 2.841 3.100 1.00 96.94 146 LEU A N 1
ATOM 1119 C CA . LEU A 1 146 ? -8.792 2.412 2.337 1.00 96.94 146 LEU A CA 1
ATOM 1120 C C . LEU A 1 146 ? -7.930 1.420 3.128 1.00 96.94 146 LEU A C 1
ATOM 1122 O O . LEU A 1 146 ? -7.531 0.388 2.588 1.00 96.94 146 LEU A O 1
ATOM 1126 N N . MET A 1 147 ? -7.646 1.706 4.402 1.00 96.88 147 MET A N 1
ATOM 1127 C CA . MET A 1 147 ? -6.844 0.824 5.254 1.00 96.88 147 MET A CA 1
ATOM 1128 C C . MET A 1 147 ? -7.539 -0.517 5.499 1.00 96.88 147 MET A C 1
ATOM 1130 O O . MET A 1 147 ? -6.906 -1.561 5.343 1.00 96.88 147 MET A O 1
ATOM 1134 N N . ALA A 1 148 ? -8.829 -0.509 5.841 1.00 95.94 148 ALA A N 1
ATOM 1135 C CA . ALA A 1 148 ? -9.603 -1.723 6.084 1.00 95.94 148 ALA A CA 1
ATOM 1136 C C . ALA A 1 148 ? -9.664 -2.607 4.831 1.00 95.94 148 ALA A C 1
ATOM 1138 O O . ALA A 1 148 ? -9.370 -3.802 4.900 1.00 95.94 148 ALA A O 1
ATOM 1139 N N . PHE A 1 149 ? -9.965 -2.011 3.675 1.00 97.25 149 PHE A N 1
ATOM 1140 C CA . PHE A 1 149 ? -10.004 -2.722 2.403 1.00 97.25 149 PHE A CA 1
ATOM 1141 C C . PHE A 1 149 ? -8.624 -3.267 1.997 1.00 97.25 149 PHE A C 1
ATOM 1143 O O . PHE A 1 149 ? -8.515 -4.417 1.567 1.00 97.25 149 PHE A O 1
ATOM 1150 N N . SER A 1 150 ? -7.555 -2.490 2.205 1.00 96.31 150 SER A N 1
ATOM 1151 C CA . SER A 1 150 ? -6.179 -2.923 1.917 1.00 96.31 150 SER A CA 1
ATOM 1152 C C . SER A 1 150 ? -5.760 -4.109 2.783 1.00 96.31 150 SER A C 1
ATOM 1154 O O . SER A 1 150 ? -5.200 -5.075 2.267 1.00 96.31 150 SER A O 1
ATOM 1156 N N . VAL A 1 151 ? -6.060 -4.075 4.088 1.00 97.06 151 VAL A N 1
ATOM 1157 C CA . VAL A 1 151 ? -5.776 -5.193 5.003 1.00 97.06 151 VAL A CA 1
ATOM 1158 C C . VAL A 1 151 ? -6.579 -6.427 4.606 1.00 97.06 151 VAL A C 1
ATOM 1160 O O . VAL A 1 151 ? -6.021 -7.521 4.562 1.00 97.06 151 VAL A O 1
ATOM 1163 N N . LEU A 1 152 ? -7.858 -6.268 4.258 1.00 97.06 152 LEU A N 1
ATOM 1164 C CA . LEU A 1 152 ? -8.683 -7.376 3.786 1.00 97.06 152 LEU A CA 1
ATOM 1165 C C . LEU A 1 152 ? -8.076 -8.029 2.535 1.00 97.06 152 LEU A C 1
ATOM 1167 O O . LEU A 1 152 ? -7.889 -9.243 2.518 1.00 97.06 152 LEU A O 1
ATOM 1171 N N . CYS A 1 153 ? -7.701 -7.241 1.525 1.00 96.31 153 CYS A N 1
ATOM 1172 C CA . CYS A 1 153 ? -7.049 -7.751 0.316 1.00 96.31 153 CYS A CA 1
ATOM 1173 C C . CYS A 1 153 ? -5.709 -8.434 0.630 1.00 96.31 153 CYS A C 1
ATOM 1175 O O . CYS A 1 153 ? -5.432 -9.521 0.120 1.00 96.31 153 CYS A O 1
ATOM 1177 N N . ALA A 1 154 ? -4.897 -7.835 1.506 1.00 96.75 154 ALA A N 1
ATOM 1178 C CA . ALA A 1 154 ? -3.623 -8.403 1.930 1.00 96.75 154 ALA A CA 1
ATOM 1179 C C . ALA A 1 154 ? -3.800 -9.755 2.634 1.00 96.75 154 ALA A C 1
ATOM 1181 O O . ALA A 1 154 ? -3.013 -10.664 2.393 1.00 96.75 154 ALA A O 1
ATOM 1182 N N . LEU A 1 155 ? -4.840 -9.927 3.453 1.00 97.88 155 LEU A N 1
ATOM 1183 C CA . LEU A 1 155 ? -5.151 -11.211 4.085 1.00 97.88 155 LEU A CA 1
ATOM 1184 C C . LEU A 1 155 ? -5.691 -12.226 3.071 1.00 97.88 155 LEU A C 1
ATOM 1186 O O . LEU A 1 155 ? -5.232 -13.367 3.053 1.00 97.88 155 LEU A O 1
ATOM 1190 N N . LEU A 1 156 ? -6.617 -11.811 2.200 1.00 97.50 156 LEU A N 1
ATOM 1191 C CA . LEU A 1 156 ? -7.221 -12.676 1.181 1.00 97.50 156 LEU A CA 1
ATOM 1192 C C . LEU A 1 156 ? -6.192 -13.235 0.195 1.00 97.50 156 LEU A C 1
ATOM 1194 O O . LEU A 1 156 ? -6.347 -14.364 -0.257 1.00 97.50 156 LEU A O 1
ATOM 1198 N N . ILE A 1 157 ? -5.147 -12.472 -0.127 1.00 96.81 157 ILE A N 1
ATOM 1199 C CA . ILE A 1 157 ? -4.080 -12.895 -1.044 1.00 96.81 157 ILE A CA 1
ATOM 1200 C C . ILE A 1 157 ? -2.908 -13.510 -0.267 1.00 96.81 157 ILE A C 1
ATOM 1202 O O . ILE A 1 157 ? -2.383 -14.562 -0.635 1.00 96.81 157 ILE A O 1
ATOM 1206 N N . GLY A 1 158 ? -2.506 -12.876 0.833 1.00 97.50 158 GLY A N 1
ATOM 1207 C CA . GLY A 1 158 ? -1.339 -13.254 1.622 1.00 97.50 158 GLY A CA 1
ATOM 1208 C C . GLY A 1 158 ? -1.497 -14.590 2.342 1.00 97.50 158 GLY A C 1
ATOM 1209 O O . GLY A 1 158 ? -0.545 -15.366 2.367 1.00 97.50 158 GLY A O 1
ATOM 1210 N N . ILE A 1 159 ? -2.684 -14.908 2.873 1.00 98.06 159 ILE A N 1
ATOM 1211 C CA . ILE A 1 159 ? -2.916 -16.189 3.559 1.00 98.06 159 ILE A CA 1
ATOM 1212 C C . ILE A 1 159 ? -2.797 -17.370 2.577 1.00 98.06 159 ILE A C 1
ATOM 1214 O O . ILE A 1 159 ? -2.000 -18.269 2.855 1.00 98.06 159 ILE A O 1
ATOM 1218 N N . PRO A 1 160 ? -3.491 -17.398 1.417 1.00 97.56 160 PRO A N 1
ATOM 1219 C CA . PRO A 1 160 ? -3.309 -18.471 0.439 1.00 97.56 160 PRO A CA 1
ATOM 1220 C C . PRO A 1 160 ? -1.869 -18.601 -0.056 1.00 97.56 160 PRO A C 1
ATOM 1222 O O . PRO A 1 160 ? -1.342 -19.714 -0.087 1.00 97.56 160 PRO A O 1
ATOM 1225 N N . LEU A 1 161 ? -1.207 -17.485 -0.390 1.00 97.50 161 LEU A N 1
ATOM 1226 C CA . LEU A 1 161 ? 0.194 -17.509 -0.821 1.00 97.50 161 LEU A CA 1
ATOM 1227 C C . LEU A 1 161 ? 1.112 -18.068 0.272 1.00 97.50 161 LEU A C 1
ATOM 1229 O O . LEU A 1 161 ? 1.967 -18.903 -0.023 1.00 97.50 161 LEU A O 1
ATOM 1233 N N . GLY A 1 162 ? 0.897 -17.675 1.529 1.00 97.19 162 GLY A N 1
ATOM 1234 C CA . GLY A 1 162 ? 1.632 -18.190 2.682 1.00 97.19 162 GLY A CA 1
ATOM 1235 C C . GLY A 1 162 ? 1.428 -19.692 2.895 1.00 97.19 162 GLY A C 1
ATOM 1236 O O . GLY A 1 162 ? 2.393 -20.413 3.140 1.00 97.19 162 GLY A O 1
ATOM 1237 N N . ILE A 1 163 ? 0.198 -20.194 2.729 1.00 97.88 163 ILE A N 1
ATOM 1238 C CA . ILE A 1 163 ? -0.105 -21.632 2.825 1.00 97.88 163 ILE A CA 1
ATOM 1239 C C . ILE A 1 163 ? 0.604 -22.420 1.712 1.00 97.88 163 ILE A C 1
ATOM 1241 O O . ILE A 1 163 ? 1.147 -23.494 1.978 1.00 97.88 163 ILE A O 1
ATOM 1245 N N . VAL A 1 164 ? 0.619 -21.911 0.474 1.00 97.81 164 VAL A N 1
ATOM 1246 C CA . VAL A 1 164 ? 1.311 -22.570 -0.651 1.00 97.81 164 VAL A CA 1
ATOM 1247 C C . VAL A 1 164 ? 2.827 -22.554 -0.448 1.00 97.81 164 VAL A C 1
ATOM 1249 O O . VAL A 1 164 ? 3.474 -23.583 -0.649 1.00 97.81 164 VAL A O 1
ATOM 1252 N N . ALA A 1 165 ? 3.390 -21.434 0.014 1.00 97.38 165 ALA A N 1
ATOM 1253 C CA . ALA A 1 165 ? 4.812 -21.319 0.337 1.00 97.38 165 ALA A CA 1
ATOM 1254 C C . ALA A 1 165 ? 5.235 -22.291 1.442 1.00 97.38 165 ALA A C 1
ATOM 1256 O O . ALA A 1 165 ? 6.228 -22.997 1.283 1.00 97.38 165 ALA A O 1
ATOM 1257 N N . ALA A 1 166 ? 4.426 -22.440 2.495 1.00 97.25 166 ALA A N 1
ATOM 1258 C CA . ALA A 1 166 ? 4.690 -23.391 3.575 1.00 97.25 166 ALA A CA 1
ATOM 1259 C C . ALA A 1 166 ? 4.708 -24.864 3.120 1.00 97.25 166 ALA A C 1
ATOM 1261 O O . ALA A 1 166 ? 5.230 -25.720 3.831 1.00 97.25 166 ALA A O 1
ATOM 1262 N N . ARG A 1 167 ? 4.136 -25.182 1.950 1.00 97.06 167 ARG A N 1
ATOM 1263 C CA . ARG A 1 167 ? 4.100 -26.543 1.389 1.00 97.06 167 ARG A CA 1
ATOM 1264 C C . ARG A 1 167 ? 5.154 -26.801 0.311 1.00 97.06 167 ARG A C 1
ATOM 1266 O O . ARG A 1 167 ? 5.279 -27.943 -0.127 1.00 97.06 167 ARG A O 1
ATOM 1273 N N . SER A 1 168 ? 5.877 -25.784 -0.161 1.00 97.88 168 SER A N 1
ATOM 1274 C CA . SER A 1 168 ? 6.836 -25.941 -1.258 1.00 97.88 168 SER A CA 1
ATOM 1275 C C . SER A 1 168 ? 8.036 -25.008 -1.133 1.00 97.88 168 SER A C 1
ATOM 1277 O O . SER A 1 168 ? 7.955 -23.826 -1.461 1.00 97.88 168 SER A O 1
ATOM 1279 N N . ASP A 1 169 ? 9.200 -25.585 -0.824 1.00 97.38 169 ASP A N 1
ATOM 1280 C CA . ASP A 1 169 ? 10.480 -24.863 -0.767 1.00 97.38 169 ASP A CA 1
ATOM 1281 C C . ASP A 1 169 ? 10.866 -24.201 -2.096 1.00 97.38 169 ASP A C 1
ATOM 1283 O O . ASP A 1 169 ? 11.689 -23.286 -2.135 1.00 97.38 169 ASP A O 1
ATOM 1287 N N . ARG A 1 170 ? 10.349 -24.703 -3.225 1.00 97.56 170 ARG A N 1
ATOM 1288 C CA . ARG A 1 170 ? 10.587 -24.093 -4.543 1.00 97.56 170 ARG A CA 1
ATOM 1289 C C . ARG A 1 170 ? 9.746 -22.833 -4.709 1.00 97.56 170 ARG A C 1
ATOM 1291 O O . ARG A 1 170 ? 10.274 -21.821 -5.157 1.00 97.56 170 ARG A O 1
ATOM 1298 N N . PHE A 1 171 ? 8.467 -22.902 -4.342 1.00 97.69 171 PHE A N 1
ATOM 1299 C CA . PHE A 1 171 ? 7.569 -21.755 -4.409 1.00 97.69 171 PHE A CA 1
ATOM 1300 C C . PHE A 1 171 ? 7.994 -20.665 -3.424 1.00 97.69 171 PHE A C 1
ATOM 1302 O O . PHE A 1 171 ? 8.102 -19.509 -3.814 1.00 97.69 17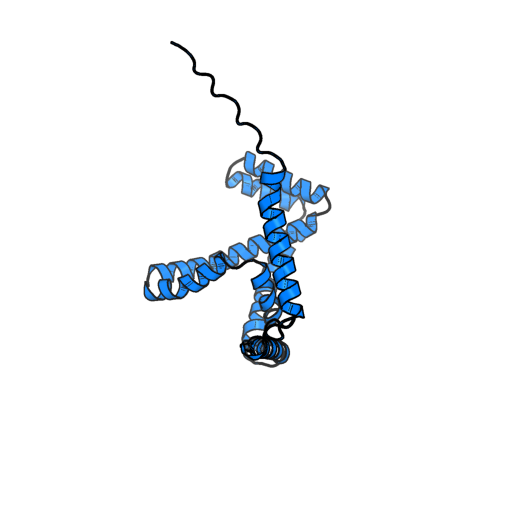1 PHE A O 1
ATOM 1309 N N . ASP A 1 172 ? 8.333 -21.042 -2.189 1.00 97.81 172 ASP A N 1
ATOM 1310 C CA . ASP A 1 172 ? 8.847 -20.123 -1.172 1.00 97.81 172 ASP A CA 1
ATOM 1311 C C . ASP A 1 172 ? 10.104 -19.382 -1.661 1.00 97.81 172 ASP A C 1
ATOM 1313 O O . ASP A 1 172 ? 10.149 -18.153 -1.660 1.00 97.81 172 ASP A O 1
ATOM 1317 N N . ARG A 1 173 ? 11.096 -20.105 -2.203 1.00 97.69 173 ARG A N 1
ATOM 1318 C CA . ARG A 1 173 ? 12.304 -19.484 -2.776 1.00 97.69 173 ARG A CA 1
ATOM 1319 C C . ARG A 1 173 ? 12.026 -18.545 -3.949 1.00 97.69 173 ARG A C 1
ATOM 1321 O O . ARG A 1 173 ? 12.757 -17.574 -4.105 1.00 97.69 173 ARG A O 1
ATOM 1328 N N . ALA A 1 174 ? 11.012 -18.824 -4.766 1.00 97.31 174 ALA A N 1
ATOM 1329 C CA . ALA A 1 174 ? 10.624 -17.947 -5.870 1.00 97.31 174 ALA A CA 1
ATOM 1330 C C . ALA A 1 174 ? 9.855 -16.703 -5.390 1.00 97.31 174 ALA A C 1
ATOM 1332 O O . ALA A 1 174 ? 9.983 -15.638 -5.988 1.00 97.31 174 ALA A O 1
ATOM 1333 N N . LEU A 1 175 ? 9.076 -16.827 -4.312 1.00 97.31 175 LEU A N 1
ATOM 1334 C CA . LEU A 1 175 ? 8.268 -15.744 -3.755 1.00 97.31 175 LEU A CA 1
ATOM 1335 C C . LEU A 1 175 ? 9.098 -14.769 -2.904 1.00 97.31 175 LEU A C 1
ATOM 1337 O O . LEU A 1 175 ? 8.848 -13.565 -2.947 1.00 97.31 175 LEU A O 1
ATOM 1341 N N . ARG A 1 176 ? 10.108 -15.259 -2.170 1.00 96.56 176 ARG A N 1
ATOM 1342 C CA . ARG A 1 176 ? 10.962 -14.447 -1.279 1.00 96.56 176 ARG A CA 1
ATOM 1343 C C . ARG A 1 176 ? 11.526 -13.174 -1.923 1.00 96.56 176 ARG A C 1
ATOM 1345 O O . ARG A 1 176 ? 11.304 -12.123 -1.340 1.00 96.56 176 ARG A O 1
ATOM 1352 N N . PRO A 1 177 ? 12.142 -13.193 -3.124 1.00 96.44 177 PRO A N 1
ATOM 1353 C CA . PRO A 1 177 ? 12.661 -11.970 -3.741 1.00 96.44 177 PRO A CA 1
ATOM 1354 C C . PRO A 1 177 ? 11.590 -10.899 -3.974 1.00 96.44 177 PRO A C 1
ATOM 1356 O O . PRO A 1 177 ? 11.864 -9.709 -3.844 1.00 96.44 177 PRO A O 1
ATOM 1359 N N . ILE A 1 178 ? 10.363 -11.316 -4.306 1.00 95.00 178 ILE A N 1
ATOM 1360 C CA . ILE A 1 178 ? 9.234 -10.400 -4.495 1.00 95.00 178 ILE A CA 1
ATOM 1361 C C . ILE A 1 178 ? 8.849 -9.788 -3.147 1.00 95.00 178 ILE A C 1
ATOM 1363 O O . ILE A 1 178 ? 8.694 -8.575 -3.058 1.00 95.00 178 ILE A O 1
ATOM 1367 N N . LEU A 1 179 ? 8.744 -10.604 -2.094 1.00 94.75 179 LEU A N 1
ATOM 1368 C CA . LEU A 1 179 ? 8.433 -10.126 -0.744 1.00 94.75 179 LEU A CA 1
ATOM 1369 C C . LEU A 1 179 ? 9.524 -9.195 -0.197 1.00 94.75 179 LEU A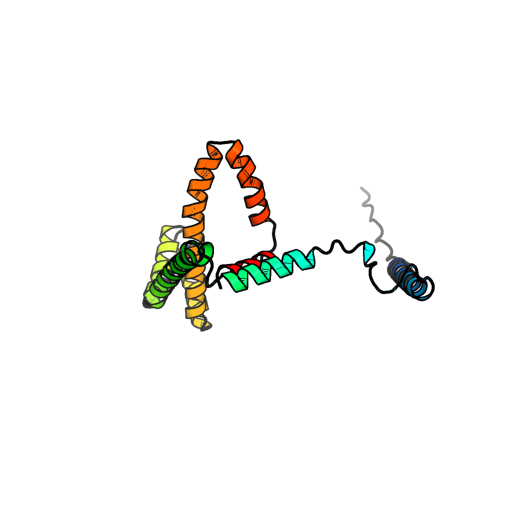 C 1
ATOM 1371 O O . LEU A 1 179 ? 9.202 -8.150 0.362 1.00 94.75 179 LEU A O 1
ATOM 1375 N N . ASP A 1 180 ? 10.795 -9.527 -0.419 1.00 95.94 180 ASP A N 1
ATOM 1376 C CA . ASP A 1 180 ? 11.939 -8.714 -0.008 1.00 95.94 180 ASP A CA 1
ATOM 1377 C C . ASP A 1 180 ? 11.922 -7.361 -0.732 1.00 95.94 180 ASP A C 1
ATOM 1379 O O . ASP A 1 180 ? 12.099 -6.314 -0.106 1.00 95.94 180 ASP A O 1
ATOM 1383 N N . ALA A 1 181 ? 11.622 -7.344 -2.036 1.00 93.62 181 ALA A N 1
ATOM 1384 C CA . ALA A 1 181 ? 11.435 -6.103 -2.786 1.00 93.62 181 ALA A CA 1
ATOM 1385 C C . ALA A 1 181 ? 10.240 -5.293 -2.245 1.00 93.62 181 ALA A C 1
ATOM 1387 O O . ALA A 1 181 ? 10.377 -4.093 -1.990 1.00 93.62 181 ALA A O 1
ATOM 1388 N N . MET A 1 182 ? 9.103 -5.956 -1.983 1.00 91.88 182 MET A N 1
ATOM 1389 C CA . MET A 1 182 ? 7.902 -5.361 -1.375 1.00 91.88 182 MET A CA 1
ATOM 1390 C C . MET A 1 182 ? 8.181 -4.676 -0.035 1.00 91.88 182 MET A C 1
ATOM 1392 O O . MET A 1 182 ? 7.601 -3.631 0.249 1.00 91.88 182 MET A O 1
ATOM 1396 N N . GLN A 1 183 ? 9.098 -5.224 0.760 1.00 92.88 183 GLN A N 1
ATOM 1397 C CA . GLN A 1 183 ? 9.418 -4.730 2.100 1.00 92.88 183 GLN A CA 1
ATOM 1398 C C . GLN A 1 183 ? 10.547 -3.692 2.137 1.00 92.88 183 GLN A C 1
ATOM 1400 O O . GLN A 1 183 ? 10.623 -2.916 3.089 1.00 92.88 183 GLN A O 1
ATOM 1405 N N . THR A 1 184 ? 11.432 -3.671 1.137 1.00 94.94 184 THR A N 1
ATOM 1406 C CA . THR A 1 184 ? 12.651 -2.839 1.160 1.00 94.94 184 THR A CA 1
ATOM 1407 C C . THR A 1 184 ? 12.596 -1.630 0.231 1.00 94.94 184 THR A C 1
ATOM 1409 O O . THR A 1 184 ? 13.293 -0.644 0.483 1.00 94.94 184 THR A O 1
ATOM 1412 N N . MET A 1 185 ? 11.776 -1.657 -0.827 1.00 92.69 185 MET A N 1
ATOM 1413 C CA . MET A 1 185 ? 11.668 -0.512 -1.735 1.00 92.69 185 MET A CA 1
ATOM 1414 C C . MET A 1 185 ? 10.905 0.652 -1.072 1.00 92.69 185 MET A C 1
ATOM 1416 O O . MET A 1 185 ? 9.831 0.444 -0.505 1.00 92.69 185 MET A O 1
ATOM 1420 N N . PRO A 1 186 ? 11.408 1.899 -1.162 1.00 90.00 186 PRO A N 1
ATOM 1421 C CA . PRO A 1 186 ? 10.693 3.069 -0.660 1.00 90.00 186 PRO A CA 1
ATOM 1422 C C . PRO A 1 186 ? 9.353 3.282 -1.371 1.00 90.00 186 PRO A C 1
ATOM 1424 O O . PRO A 1 186 ? 9.236 3.046 -2.573 1.00 90.00 186 PRO A O 1
ATOM 1427 N N . ALA A 1 187 ? 8.371 3.846 -0.660 1.00 88.88 187 ALA A N 1
ATOM 1428 C CA . ALA A 1 187 ? 7.029 4.102 -1.193 1.00 88.88 187 ALA A CA 1
ATOM 1429 C C . ALA A 1 187 ? 7.032 4.870 -2.531 1.00 88.88 187 ALA A C 1
ATOM 1431 O O . ALA A 1 187 ? 6.280 4.528 -3.440 1.00 88.88 187 ALA A O 1
ATOM 1432 N N . PHE A 1 188 ? 7.919 5.858 -2.693 1.00 89.31 188 PHE A N 1
ATOM 1433 C CA . PHE A 1 188 ? 8.010 6.661 -3.920 1.00 89.31 188 PHE A CA 1
ATOM 1434 C C . PHE A 1 188 ? 8.315 5.839 -5.177 1.00 89.31 188 PHE A C 1
ATOM 1436 O O . PHE A 1 188 ? 7.871 6.207 -6.260 1.00 89.31 188 PHE A O 1
ATOM 1443 N N . VAL A 1 189 ? 9.024 4.715 -5.042 1.00 88.81 189 VAL A N 1
ATOM 1444 C CA . VAL A 1 189 ? 9.337 3.835 -6.175 1.00 88.81 189 VAL A CA 1
ATOM 1445 C C . VAL A 1 189 ? 8.066 3.169 -6.708 1.00 88.81 189 VAL A C 1
ATOM 1447 O O . VAL A 1 189 ? 7.907 3.044 -7.919 1.00 88.81 189 VAL A O 1
ATOM 1450 N N . TYR A 1 190 ? 7.121 2.818 -5.829 1.00 87.19 190 TYR A N 1
ATOM 1451 C CA . TYR A 1 190 ? 5.834 2.222 -6.210 1.00 87.19 190 TYR A CA 1
ATOM 1452 C C . TYR A 1 190 ? 4.874 3.212 -6.867 1.00 87.19 190 TYR A C 1
ATOM 1454 O O . TYR A 1 190 ? 4.055 2.817 -7.696 1.00 87.19 190 TYR A O 1
ATOM 1462 N N . LEU A 1 191 ? 4.983 4.499 -6.533 1.00 89.38 191 LEU A N 1
ATOM 1463 C CA . LEU A 1 191 ? 4.113 5.535 -7.092 1.00 89.38 191 LEU A CA 1
ATOM 1464 C C . LEU A 1 191 ? 4.373 5.805 -8.580 1.00 89.38 191 LEU A C 1
ATOM 1466 O O . LEU A 1 191 ? 3.535 6.421 -9.227 1.00 89.38 191 LEU A O 1
ATOM 1470 N N . ILE A 1 192 ? 5.497 5.340 -9.132 1.00 87.44 192 ILE A N 1
ATOM 1471 C CA . ILE A 1 192 ? 5.819 5.499 -10.555 1.00 87.44 192 ILE A CA 1
ATOM 1472 C C . ILE A 1 192 ? 5.008 4.512 -11.421 1.00 87.44 192 ILE A C 1
ATOM 1474 O O . ILE A 1 192 ? 4.251 4.962 -12.282 1.00 87.44 192 ILE A O 1
ATOM 1478 N N . PRO A 1 193 ? 5.106 3.179 -11.229 1.00 86.69 193 PRO A N 1
ATOM 1479 C CA . PRO A 1 193 ? 4.405 2.232 -12.088 1.00 86.69 193 PRO A CA 1
ATOM 1480 C C . PRO A 1 193 ? 2.913 2.091 -11.765 1.00 86.69 193 PRO A C 1
ATOM 1482 O O . PRO A 1 193 ? 2.137 1.795 -12.663 1.00 86.69 193 PRO A O 1
ATOM 1485 N N . VAL A 1 194 ? 2.457 2.283 -10.523 1.00 90.38 194 VAL A N 1
ATOM 1486 C CA . VAL A 1 194 ? 1.052 1.975 -10.183 1.00 90.38 194 VAL A CA 1
ATOM 1487 C C . VAL A 1 194 ? 0.049 2.824 -10.988 1.00 90.38 194 VAL A C 1
ATOM 1489 O O . VAL A 1 194 ? -0.785 2.237 -11.678 1.00 90.38 194 VAL A O 1
ATOM 1492 N N . PRO A 1 195 ? 0.148 4.167 -11.042 1.00 88.31 195 PRO A N 1
ATOM 1493 C CA . PRO A 1 195 ? -0.732 4.984 -11.888 1.00 88.31 195 PRO A CA 1
ATOM 1494 C C . PRO A 1 195 ? -0.515 4.747 -13.392 1.00 88.31 195 PRO A C 1
ATOM 1496 O O . PRO A 1 195 ? -1.387 5.027 -14.216 1.00 88.31 195 PRO A O 1
ATOM 1499 N N . LEU A 1 196 ? 0.652 4.217 -13.774 1.00 89.25 196 LEU A N 1
ATOM 1500 C CA . LEU A 1 196 ? 0.952 3.846 -15.153 1.00 89.25 196 LEU A CA 1
ATOM 1501 C C . LEU A 1 196 ? 0.125 2.631 -15.618 1.00 89.25 196 LEU A C 1
ATOM 1503 O O . LEU A 1 196 ? -0.233 2.566 -16.793 1.00 89.25 196 LEU A O 1
ATOM 1507 N N . PHE A 1 197 ? -0.222 1.702 -14.727 1.00 88.25 197 PHE A N 1
ATOM 1508 C CA . PHE A 1 197 ? -1.057 0.540 -15.065 1.00 88.25 197 PHE A CA 1
ATOM 1509 C C . PHE A 1 197 ? -2.533 0.711 -14.685 1.00 88.25 197 PHE A C 1
ATOM 1511 O O . PHE A 1 197 ? -3.394 0.196 -15.395 1.00 88.25 197 PHE A O 1
ATOM 1518 N N . PHE A 1 198 ? -2.821 1.43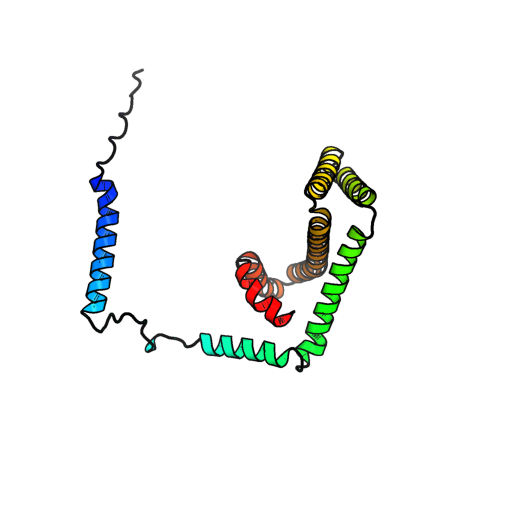2 -13.597 1.00 86.25 198 PHE A N 1
ATOM 1519 C CA . PHE A 1 198 ? -4.152 1.503 -12.977 1.00 86.25 198 PHE A CA 1
ATOM 1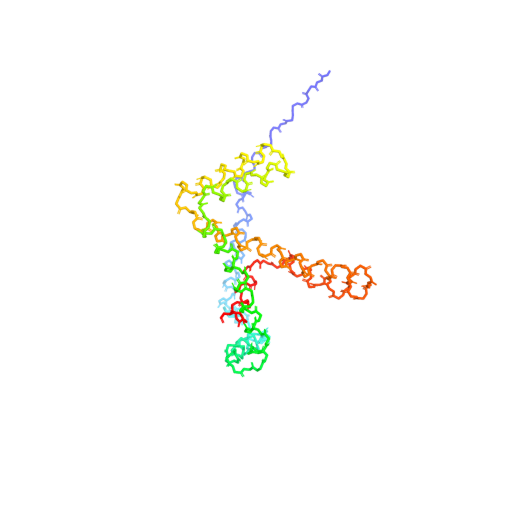520 C C . PHE A 1 198 ? -4.853 2.865 -13.113 1.00 86.25 198 PHE A C 1
ATOM 1522 O O . PHE A 1 198 ? -5.966 3.005 -12.614 1.00 86.25 198 PHE A O 1
ATOM 1529 N N . GLY A 1 199 ? -4.205 3.863 -13.728 1.00 67.81 199 GLY A N 1
ATOM 1530 C CA . GLY A 1 199 ? -4.757 5.216 -13.874 1.00 67.81 199 GLY A CA 1
ATOM 1531 C C . GLY A 1 199 ? -5.890 5.338 -14.881 1.00 67.81 199 GLY A C 1
ATOM 1532 O O . GLY A 1 199 ? -5.900 4.559 -15.866 1.00 67.81 199 GLY A O 1
#

Organism: NCBI:txid186479

Foldseek 3Di:
DDDDDDDDDDDPDPCVVCVVVVVVVVVVVVLVVCCVVPVVNPPDDDPVPPPVVVVVVVVVLVCLQVCCVPPCCNVPPQVVVLVVLVVQLVVQLCVCVVDDLVCNLQVQLVVLCVPPRNVRSVVSSVVQVVCVVVVNNSVVSSVVSVVVSVVVVCCVPVVVLVVVLVVDVVSVVVCVVVVVCVPPDDPVVVVVCPVSRND

Secondary structure (DSSP, 8-state):
-----PPPPPPPPHHHHHHHHHHHHHHHHHHHHHHHH-GGG-SSPPGGG---THHHHHHHHHHHHHHTTTSHHIIIIIHHHHHHHHHHHHHHHHHHHHS-HHHHHHHHHHHHHHHH-HHHHHHHHHHHHHHHHTT-HHHHHHHHHHHHHHHHHHHHHHHHHHHHHHH-HHHHHHHHHHHHHHHHS-HHHHTTHHHHHH-

InterPro domains:
  IPR000515 ABC transporter type 1, transmembrane domain MetI-like [PS50928] (140-199)
  IPR000515 ABC transporter type 1, transmembrane domain MetI-like [cd06261] (141-199)
  IPR035906 MetI-like superfamily [G3DSA:1.10.3720.10] (133-199)
  IPR035906 MetI-like superfamily [SSF161098] (136-198)

Radius of gyration: 29.27 Å; chains: 1; bounding box: 67×52×76 Å

pLDDT: mean 89.97, std 10.57, range [48.97, 98.12]